Protein AF-A0A914CR65-F1 (afdb_monomer_lite)

Organism: NCBI:txid290746

InterPro domains:
  IPR003819 TauD/TfdA-like domain [PF02668] (274-360)
  IPR010376 Gamma-butyrobetaine hydroxylase-like, N-terminal [PF06155] (157-233)
  IPR038492 GBBH-like, N-terminal domain superfamily [G3DSA:3.30.2020.30] (146-242)
  IPR042098 Glutarate 2-hydroxylase superfamily [G3DSA:3.60.130.10] (247-360)
  IPR050411 Alpha-ketoglutarate-dependent hydroxylases [PTHR10696] (178-360)

Foldseek 3Di:
DALCVCVVPQDPVNVVVLLPDDPVRNLVVCVVRCNNPPFDADPVPRHTFDDDDQWTWDDDPPDDDDDDDDDDDIDIDGHDDPDDDDDDDDDDDDDDDDDPPPPVLVVVVSVVVVVPPDDDDDDDPDDPVVVVCVVLVPQPCVPWAFPDWDWDAPPPDNWIWIWTQTPPNVDIDTGTLLRQQQPFPPVCQADPVVRDGPDDPVCSRVFSAFPDKDAPRVQQKIWTQTPVRDIGIDRNVVVSSVDDDPDPDPQLADEDDPVCPVVQDAAEPVPDDLVVVCSSCSHYVDHHYPPFPPVDQVSVVVSVVVNHQQDADSCGRGDDADPPPPPVVLVPDPDCSNPPDDDDDDDPPPVDPDGDSDDD

Structure (mmCIF, N/CA/C/O backbone):
data_AF-A0A914CR65-F1
#
_entry.id   AF-A0A914CR65-F1
#
loop_
_atom_site.group_PDB
_atom_site.id
_atom_site.type_symbol
_atom_site.label_atom_id
_atom_site.label_alt_id
_atom_site.label_comp_id
_atom_site.label_asym_id
_atom_site.label_entity_id
_atom_site.label_seq_id
_atom_site.pdbx_PDB_ins_code
_atom_site.Cartn_x
_atom_site.Cartn_y
_atom_site.Cartn_z
_atom_site.occupancy
_atom_site.B_iso_or_equiv
_atom_site.auth_seq_id
_atom_site.auth_comp_id
_atom_site.auth_asym_id
_atom_site.auth_atom_id
_atom_site.pdbx_PDB_model_num
ATOM 1 N N . MET A 1 1 ? -6.033 42.761 -24.010 1.00 49.47 1 MET A N 1
ATOM 2 C CA . MET A 1 1 ? -5.280 41.803 -23.171 1.00 49.47 1 MET A CA 1
ATOM 3 C C . MET A 1 1 ? -4.149 41.264 -24.016 1.00 49.47 1 MET A C 1
ATOM 5 O O . MET A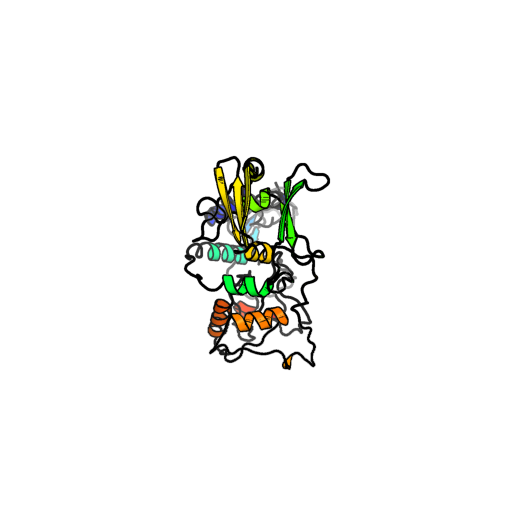 1 1 ? -4.400 40.998 -25.183 1.00 49.47 1 MET A O 1
ATOM 9 N N . ASN A 1 2 ? -2.926 41.184 -23.491 1.00 59.84 2 ASN A N 1
ATOM 10 C CA . ASN A 1 2 ? -1.851 40.507 -24.218 1.00 59.84 2 ASN A CA 1
ATOM 11 C C . ASN A 1 2 ? -2.006 38.979 -24.046 1.00 59.84 2 ASN A C 1
ATOM 13 O O . ASN A 1 2 ? -2.655 38.529 -23.100 1.00 59.84 2 ASN A O 1
ATOM 17 N N . ALA A 1 3 ? -1.428 38.194 -24.960 1.00 63.47 3 ALA A N 1
ATOM 18 C CA . ALA A 1 3 ? -1.494 36.729 -24.942 1.00 63.47 3 ALA A CA 1
ATOM 19 C C . ALA A 1 3 ? -1.079 36.119 -23.592 1.00 63.47 3 ALA A C 1
ATOM 21 O O . ALA A 1 3 ? -1.624 35.116 -23.140 1.00 63.47 3 ALA A O 1
ATOM 22 N N . ILE A 1 4 ? -0.088 36.742 -22.951 1.00 62.44 4 ILE A N 1
ATOM 23 C CA . ILE A 1 4 ? 0.516 36.271 -21.708 1.00 62.44 4 ILE A CA 1
ATOM 24 C C . ILE A 1 4 ? -0.454 36.440 -20.538 1.00 62.44 4 ILE A C 1
ATOM 26 O O . ILE A 1 4 ? -0.550 35.539 -19.714 1.00 62.44 4 ILE A O 1
ATOM 30 N N . ASP A 1 5 ? -1.198 37.542 -20.475 1.00 70.75 5 ASP A N 1
ATOM 31 C CA . ASP A 1 5 ? -2.182 37.791 -19.425 1.00 70.75 5 ASP A CA 1
ATOM 32 C C . ASP A 1 5 ? -3.356 36.814 -19.546 1.00 70.75 5 ASP A C 1
ATOM 34 O O . ASP A 1 5 ? -3.782 36.241 -18.547 1.00 70.75 5 ASP A O 1
ATOM 38 N N . GLU A 1 6 ? -3.839 36.553 -20.763 1.00 73.69 6 GLU A N 1
ATOM 39 C CA . GLU A 1 6 ? -4.948 35.615 -20.966 1.00 73.69 6 GLU A CA 1
ATOM 40 C C . GLU A 1 6 ? -4.556 34.173 -20.587 1.00 73.69 6 GLU A C 1
ATOM 42 O O . GLU A 1 6 ? -5.315 33.484 -19.908 1.00 73.69 6 GLU A O 1
ATOM 47 N N . LEU A 1 7 ? -3.332 33.741 -20.922 1.00 75.62 7 LEU A N 1
ATOM 48 C CA . LEU A 1 7 ? -2.799 32.443 -20.494 1.00 75.62 7 LEU A CA 1
ATOM 49 C C . LEU A 1 7 ? -2.534 32.380 -18.984 1.00 75.62 7 LEU A C 1
ATOM 51 O O . LEU A 1 7 ? -2.777 31.352 -18.355 1.00 75.62 7 LEU A O 1
ATOM 55 N N . ARG A 1 8 ? -2.033 33.465 -18.386 1.00 70.56 8 ARG A N 1
ATOM 56 C CA . ARG A 1 8 ? -1.652 33.513 -16.966 1.00 70.56 8 ARG A CA 1
ATOM 57 C C . ARG A 1 8 ? -2.857 33.420 -16.029 1.00 70.56 8 ARG A C 1
ATOM 59 O O . ARG A 1 8 ? -2.707 32.922 -14.916 1.00 70.56 8 ARG A O 1
ATOM 66 N N . TYR A 1 9 ? -4.026 33.881 -16.467 1.00 77.62 9 TYR A N 1
ATOM 67 C CA . TYR A 1 9 ? -5.269 33.817 -15.691 1.00 77.62 9 TYR A CA 1
ATOM 68 C C . TYR A 1 9 ? -6.220 32.699 -16.136 1.00 77.62 9 TYR A C 1
ATOM 70 O O . TYR A 1 9 ? -7.307 32.571 -15.572 1.00 77.62 9 TYR A O 1
ATOM 78 N N . MET A 1 10 ? -5.811 31.869 -17.100 1.00 83.94 10 MET A N 1
ATOM 79 C CA . MET A 1 10 ? -6.605 30.741 -17.574 1.00 83.94 10 MET A CA 1
ATOM 80 C C . MET A 1 10 ? -6.756 29.690 -16.473 1.00 83.94 10 MET A C 1
ATOM 82 O O . MET A 1 10 ? -5.775 29.103 -16.010 1.00 83.94 10 MET A O 1
ATOM 86 N N . ASN A 1 11 ? -7.994 29.428 -16.057 1.00 78.06 11 ASN A N 1
ATOM 87 C CA . ASN A 1 11 ? -8.280 28.376 -15.088 1.00 78.06 11 ASN A CA 1
ATOM 88 C C . ASN A 1 11 ? -8.625 27.043 -15.786 1.00 78.06 11 ASN A C 1
ATOM 90 O O . ASN A 1 11 ? -8.753 26.950 -17.007 1.00 78.06 11 ASN A O 1
ATOM 94 N N . LEU A 1 12 ? -8.773 25.977 -14.994 1.00 63.97 12 LEU A N 1
ATOM 95 C CA . LEU A 1 12 ? -9.058 24.625 -15.494 1.00 63.97 12 LEU A CA 1
ATOM 96 C C . LEU A 1 12 ? -10.358 24.524 -16.311 1.00 63.97 12 LEU A C 1
ATOM 98 O O . LEU A 1 12 ? -10.421 23.711 -17.233 1.00 63.97 12 LEU A O 1
ATOM 102 N N . GLN A 1 13 ? -11.374 25.333 -15.998 1.00 73.56 13 GLN A N 1
ATOM 103 C CA . GLN A 1 13 ? -12.625 25.364 -16.755 1.00 73.56 13 GLN A CA 1
ATOM 104 C C . GLN A 1 13 ? -12.421 26.036 -18.114 1.00 73.56 13 GLN A C 1
ATOM 106 O O . GLN A 1 13 ? -12.870 25.503 -19.126 1.00 73.56 13 GLN A O 1
ATOM 111 N N . ASP A 1 14 ? -11.691 27.152 -18.155 1.00 81.06 14 ASP A N 1
ATOM 112 C CA . ASP A 1 14 ? -11.371 27.848 -19.405 1.00 81.06 14 ASP A CA 1
ATOM 113 C C . ASP A 1 14 ? -10.588 26.928 -20.347 1.00 81.06 14 ASP A C 1
ATOM 115 O O . ASP A 1 14 ? -10.932 26.787 -21.520 1.00 81.06 14 ASP A O 1
ATOM 119 N N . LEU A 1 15 ? -9.587 26.220 -19.810 1.00 77.81 15 LEU A N 1
ATOM 120 C CA . LEU A 1 15 ? -8.812 25.237 -20.564 1.00 77.81 15 LEU A CA 1
ATOM 121 C C . LEU A 1 15 ? -9.702 24.112 -21.115 1.00 77.81 15 LEU A C 1
ATOM 123 O O . LEU A 1 15 ? -9.546 23.703 -22.268 1.00 77.81 15 LEU A O 1
ATOM 127 N N . TYR A 1 16 ? -10.642 23.614 -20.307 1.00 72.31 16 TYR A N 1
ATOM 128 C CA . TYR A 1 16 ? -11.578 22.573 -20.726 1.00 72.31 16 TYR A CA 1
ATOM 129 C C . TYR A 1 16 ? -12.454 23.030 -21.897 1.00 72.31 16 TYR A C 1
ATOM 131 O O . TYR A 1 16 ? -12.582 22.295 -22.877 1.00 72.31 16 TYR A O 1
ATOM 139 N N . GLU A 1 17 ? -12.992 24.251 -21.850 1.00 81.94 17 GLU A N 1
ATOM 140 C CA . GLU A 1 17 ? -13.787 24.811 -22.948 1.00 81.94 17 GLU A CA 1
ATOM 141 C C . GLU A 1 17 ? -12.951 24.997 -24.223 1.00 81.94 17 GLU A C 1
ATOM 143 O O . GLU A 1 17 ? -13.399 24.631 -25.312 1.00 81.94 17 GLU A O 1
ATOM 148 N N . LYS A 1 18 ? -11.695 25.458 -24.113 1.00 84.81 18 LYS A N 1
ATOM 149 C CA . LYS A 1 18 ? -10.809 25.589 -25.284 1.00 84.81 18 LYS A CA 1
ATOM 150 C C . LYS A 1 18 ? -10.492 24.248 -25.947 1.00 84.81 18 LYS A C 1
ATOM 152 O O . LYS A 1 18 ? -10.414 24.185 -27.169 1.00 84.81 18 LYS A O 1
ATOM 157 N N . MET A 1 19 ? -10.388 23.155 -25.187 1.00 73.75 19 MET A N 1
ATOM 158 C CA . MET A 1 19 ? -10.161 21.818 -25.763 1.00 73.75 19 MET A CA 1
ATOM 159 C C . MET A 1 19 ? -11.377 21.239 -26.514 1.00 73.75 19 MET A C 1
ATOM 161 O O . MET A 1 19 ? -11.231 20.280 -27.287 1.00 73.75 19 MET A O 1
ATOM 165 N N . ARG A 1 20 ? -12.574 21.804 -26.309 1.00 80.94 20 ARG A N 1
ATOM 166 C CA . ARG A 1 20 ? -13.810 21.400 -27.001 1.00 80.94 20 ARG A CA 1
ATOM 167 C C . ARG A 1 20 ? -14.008 22.095 -28.346 1.00 80.94 20 ARG A C 1
ATOM 169 O O . ARG A 1 20 ? -14.800 21.594 -29.139 1.00 80.94 20 ARG A O 1
ATOM 176 N N . LEU A 1 21 ? -13.282 23.181 -28.610 1.00 83.62 21 LEU A N 1
ATOM 177 C CA . LEU A 1 21 ? -13.330 23.906 -29.880 1.00 83.62 21 LEU A CA 1
ATOM 178 C C . LEU A 1 21 ? -12.935 22.998 -31.050 1.00 83.62 21 LEU A C 1
ATOM 180 O O . LEU A 1 21 ? -12.047 22.147 -30.930 1.00 83.62 21 LEU A O 1
ATOM 184 N N . SER A 1 22 ? -13.574 23.165 -32.204 1.00 84.06 22 SER A N 1
ATOM 185 C CA . SER A 1 22 ? -13.073 22.578 -33.447 1.00 84.06 22 SER A CA 1
ATOM 186 C C . SER A 1 22 ? -11.680 23.132 -33.776 1.00 84.06 22 SER A C 1
ATOM 188 O O . SER A 1 22 ? -11.243 24.134 -33.215 1.00 84.06 22 SER A O 1
ATOM 190 N N . ASN A 1 23 ? -10.951 22.477 -34.684 1.00 66.69 23 ASN A N 1
ATOM 191 C CA . ASN A 1 23 ? -9.599 22.928 -35.032 1.00 66.69 23 ASN A CA 1
ATOM 192 C C . ASN A 1 23 ? -9.596 24.368 -35.576 1.00 66.69 23 ASN A C 1
ATOM 194 O O . ASN A 1 23 ? -8.685 25.119 -35.252 1.00 66.69 23 ASN A O 1
ATOM 198 N N . GLN A 1 24 ? -10.626 24.748 -36.341 1.00 71.62 24 GLN A N 1
ATOM 199 C CA . GLN A 1 24 ? -10.756 26.104 -36.872 1.00 71.62 24 GLN A CA 1
ATOM 200 C C . GLN A 1 24 ? -11.049 27.114 -35.759 1.00 71.62 24 GLN A C 1
ATOM 202 O O . GLN A 1 24 ? -10.339 28.096 -35.636 1.00 71.62 24 GLN A O 1
ATOM 207 N N . GLU A 1 25 ? -12.021 26.835 -34.887 1.00 75.06 25 GLU A N 1
ATOM 208 C CA . GLU A 1 25 ? -12.360 27.738 -33.774 1.00 75.06 25 GLU A CA 1
ATOM 209 C C . GLU A 1 25 ? -11.201 27.905 -32.780 1.00 75.06 25 GLU A C 1
ATOM 211 O O . GLU A 1 25 ? -11.053 28.948 -32.144 1.00 75.06 25 GLU A O 1
ATOM 216 N N . PHE A 1 26 ? -10.378 26.867 -32.626 1.00 80.38 26 PHE A N 1
ATOM 217 C CA . PHE A 1 26 ? -9.181 26.922 -31.799 1.00 80.38 26 PHE A CA 1
ATOM 218 C C . PHE A 1 26 ? -8.082 27.776 -32.436 1.00 80.38 26 PHE A C 1
ATOM 220 O O . PHE A 1 26 ? -7.471 28.584 -31.740 1.00 80.38 26 PHE A O 1
ATOM 227 N N . ASP A 1 27 ? -7.858 27.625 -33.744 1.00 72.00 27 ASP A N 1
ATOM 228 C CA . ASP A 1 27 ? -6.928 28.465 -34.501 1.00 72.00 27 ASP A CA 1
ATOM 229 C C . ASP A 1 27 ? -7.389 29.938 -34.487 1.00 72.00 27 ASP A C 1
ATOM 231 O O . ASP A 1 27 ? -6.592 30.813 -34.148 1.00 72.00 27 ASP A O 1
ATOM 235 N N . ASP A 1 28 ? -8.682 30.205 -34.703 1.00 73.81 28 ASP A N 1
ATOM 236 C CA . ASP A 1 28 ? -9.280 31.547 -34.635 1.00 73.81 28 ASP A CA 1
ATOM 237 C C . ASP A 1 28 ? -9.108 32.172 -33.238 1.00 73.81 28 ASP A C 1
ATOM 239 O O . ASP A 1 28 ? -8.802 33.359 -33.092 1.00 73.81 28 ASP A O 1
ATOM 243 N N . TRP A 1 29 ? -9.270 31.373 -32.176 1.00 82.06 29 TRP A N 1
ATOM 244 C CA . TRP A 1 29 ? -9.019 31.832 -30.812 1.00 82.06 29 TRP A CA 1
ATOM 245 C C . TRP A 1 29 ? -7.538 32.170 -30.596 1.00 82.06 29 TRP A C 1
ATOM 247 O O . TRP A 1 29 ? -7.246 33.255 -30.093 1.00 82.06 29 TRP A O 1
ATOM 257 N N . LEU A 1 30 ? -6.606 31.311 -31.018 1.00 73.88 30 LEU A N 1
ATOM 258 C CA . LEU A 1 30 ? -5.162 31.563 -30.926 1.00 73.88 30 LEU A CA 1
ATOM 259 C C . LEU A 1 30 ? -4.724 32.804 -31.723 1.00 73.88 30 LEU A C 1
ATOM 261 O O . LEU A 1 30 ? -3.818 33.526 -31.295 1.00 73.88 30 LEU A O 1
ATOM 265 N N . GLU A 1 31 ? -5.361 33.072 -32.862 1.00 71.19 31 GLU A N 1
ATOM 266 C CA . GLU A 1 31 ? -5.192 34.313 -33.622 1.00 71.19 31 GLU A CA 1
ATOM 267 C C . GLU A 1 31 ? -5.717 35.515 -32.840 1.00 71.19 31 GLU A C 1
ATOM 269 O O . GLU A 1 31 ? -5.012 36.519 -32.713 1.00 71.19 31 GLU A O 1
ATOM 274 N N . SER A 1 32 ? -6.907 35.400 -32.240 1.00 71.19 32 SER A N 1
ATOM 275 C CA . SER A 1 32 ? -7.525 36.491 -31.478 1.00 71.19 32 SER A CA 1
ATOM 276 C C . SER A 1 32 ? -6.684 36.955 -30.285 1.00 71.19 32 SER A C 1
ATOM 278 O O . SER A 1 32 ? -6.750 38.123 -29.898 1.00 71.19 32 SER A O 1
ATOM 280 N N . ILE A 1 33 ? -5.857 36.060 -29.737 1.00 71.31 33 ILE A N 1
ATOM 281 C CA . ILE A 1 33 ? -4.996 36.337 -28.581 1.00 71.31 33 ILE A CA 1
ATOM 282 C C . ILE A 1 33 ? -3.541 36.577 -28.986 1.00 71.31 33 ILE A C 1
ATOM 284 O O . ILE A 1 33 ? -2.697 36.812 -28.128 1.00 71.31 33 ILE A O 1
ATOM 288 N N . GLY A 1 34 ? -3.241 36.567 -30.288 1.00 60.22 34 GLY A N 1
ATOM 289 C CA . GLY A 1 34 ? -1.931 36.916 -30.834 1.00 60.22 34 GLY A CA 1
ATOM 290 C C . GLY A 1 34 ? -0.858 35.835 -30.682 1.00 60.22 34 GLY A C 1
ATOM 291 O O . GLY A 1 34 ? 0.327 36.157 -30.727 1.00 60.22 34 GLY A O 1
ATOM 292 N N . LEU A 1 35 ? -1.245 34.567 -30.496 1.00 69.50 35 LEU A N 1
ATOM 293 C CA . LEU A 1 35 ? -0.314 33.434 -30.399 1.00 69.50 35 LEU A CA 1
ATOM 294 C C . LEU A 1 35 ? -0.045 32.751 -31.741 1.00 69.50 35 LEU A C 1
ATOM 296 O O . LEU A 1 35 ? 1.032 32.185 -31.921 1.00 69.50 35 LEU A O 1
ATOM 300 N N . LEU A 1 36 ? -0.991 32.791 -32.685 1.00 62.38 36 LEU A N 1
ATOM 301 C CA . LEU A 1 36 ? -0.798 32.148 -33.989 1.00 62.38 36 LEU A CA 1
ATOM 302 C C . LEU A 1 36 ? 0.004 33.018 -34.971 1.00 62.38 36 LEU A C 1
ATOM 304 O O . LEU A 1 36 ? 0.613 32.499 -35.906 1.00 62.38 36 LEU A O 1
ATOM 308 N N . HIS A 1 37 ? 0.017 34.339 -34.777 1.00 59.81 37 HIS A N 1
ATOM 309 C CA . HIS A 1 37 ? 0.672 35.291 -35.673 1.00 59.81 37 HIS A CA 1
ATOM 310 C C . HIS A 1 37 ? 1.562 36.238 -34.869 1.00 59.81 37 HIS A C 1
ATOM 312 O O . HIS A 1 37 ? 1.100 37.240 -34.327 1.00 59.81 37 HIS A O 1
ATOM 318 N N . ALA A 1 38 ? 2.857 35.922 -34.802 1.00 52.53 38 ALA A N 1
ATOM 319 C CA . ALA A 1 38 ? 3.857 36.856 -34.306 1.00 52.53 38 ALA A CA 1
ATOM 320 C C . ALA A 1 38 ? 3.751 38.158 -35.113 1.00 52.53 38 ALA A C 1
ATOM 322 O O . ALA A 1 38 ? 3.868 38.147 -36.338 1.00 52.53 38 ALA A O 1
ATOM 323 N N . PHE A 1 39 ? 3.476 39.264 -34.425 1.00 53.41 39 PHE A N 1
ATOM 324 C CA . PHE A 1 39 ? 3.314 40.585 -35.017 1.00 53.41 39 PHE A CA 1
ATOM 325 C C . PHE A 1 39 ? 4.483 40.915 -35.958 1.00 53.41 39 PHE A C 1
ATOM 327 O O . PHE A 1 39 ? 5.584 41.211 -35.499 1.00 53.41 39 PHE A O 1
ATOM 334 N N . GLN A 1 40 ? 4.251 40.902 -37.272 1.00 58.94 40 GLN A N 1
ATOM 335 C CA . GLN A 1 40 ? 5.191 41.487 -38.224 1.00 58.94 40 GLN A CA 1
ATOM 336 C C . GLN A 1 40 ? 5.047 43.006 -38.138 1.00 58.94 40 GLN A C 1
ATOM 338 O O . GLN A 1 40 ? 3.972 43.572 -38.369 1.00 58.94 40 GLN A O 1
ATOM 343 N N . VAL A 1 41 ? 6.126 43.661 -37.731 1.00 61.12 41 VAL A N 1
ATOM 344 C CA . VAL A 1 41 ? 6.221 45.115 -37.666 1.00 61.12 41 VAL A CA 1
ATOM 345 C C . VAL A 1 41 ? 6.938 45.571 -38.927 1.00 61.12 41 VAL A C 1
ATOM 347 O O . VAL A 1 41 ? 7.951 45.002 -39.308 1.00 61.12 41 VAL A O 1
ATOM 350 N N . CYS A 1 42 ? 6.405 46.585 -39.600 1.00 63.00 42 CYS A N 1
ATOM 351 C CA . CYS A 1 42 ? 7.049 47.137 -40.783 1.00 63.00 42 CYS A CA 1
ATOM 352 C C . CYS A 1 42 ? 8.393 47.769 -40.391 1.00 63.00 42 CYS A C 1
ATOM 354 O O . CYS A 1 42 ? 8.391 48.785 -39.693 1.00 63.00 42 CYS A O 1
ATOM 356 N N . ASP A 1 43 ? 9.507 47.237 -40.902 1.00 54.91 43 ASP A N 1
ATOM 357 C CA . ASP A 1 43 ? 10.868 47.742 -40.637 1.00 54.91 43 ASP A CA 1
ATOM 358 C C . ASP A 1 43 ? 11.042 49.239 -40.946 1.00 54.91 43 ASP A C 1
ATOM 360 O O . ASP A 1 43 ? 11.915 49.902 -40.393 1.00 54.91 43 ASP A O 1
ATOM 364 N N . PHE A 1 44 ? 10.195 49.796 -41.817 1.00 56.38 44 PHE A N 1
ATOM 365 C CA . PHE A 1 44 ? 10.265 51.200 -42.218 1.00 56.38 44 PHE A CA 1
ATOM 366 C C . PHE A 1 44 ? 9.462 52.150 -41.328 1.00 56.38 44 PHE A C 1
ATOM 368 O O . PHE A 1 44 ? 9.864 53.297 -41.155 1.00 56.38 44 PHE A O 1
ATOM 375 N N . CYS A 1 45 ? 8.309 51.731 -40.797 1.00 65.88 45 CYS A N 1
ATOM 376 C CA . CYS A 1 45 ? 7.416 52.642 -40.067 1.00 65.88 45 CYS A CA 1
ATOM 377 C C . CYS A 1 45 ? 7.098 52.207 -38.635 1.00 65.88 45 CYS A C 1
ATOM 379 O O . CYS A 1 45 ? 6.355 52.912 -37.952 1.00 65.88 45 CYS A O 1
ATOM 381 N N . GLY A 1 46 ? 7.598 51.051 -38.194 1.00 58.44 46 GLY A N 1
ATOM 382 C CA . GLY A 1 46 ? 7.417 50.544 -36.835 1.00 58.44 46 GLY A CA 1
ATOM 383 C C . GLY A 1 46 ? 5.979 50.154 -36.475 1.00 58.44 46 GLY A C 1
ATOM 384 O O . GLY A 1 46 ? 5.709 49.866 -35.315 1.00 58.44 46 GLY A O 1
ATOM 385 N N . ASN A 1 47 ? 5.043 50.147 -37.434 1.00 61.12 47 ASN A N 1
ATOM 386 C CA . ASN A 1 47 ? 3.646 49.773 -37.195 1.00 61.12 47 ASN A CA 1
ATOM 387 C C . ASN A 1 47 ? 3.364 48.317 -37.572 1.00 61.12 47 ASN A C 1
ATOM 389 O O . ASN A 1 47 ? 4.005 47.755 -38.463 1.00 61.12 47 ASN A O 1
ATOM 393 N N . HIS A 1 48 ? 2.344 47.743 -36.934 1.00 61.56 48 HIS A N 1
ATOM 394 C CA . HIS A 1 48 ? 1.857 46.400 -37.230 1.00 61.56 48 HIS A CA 1
ATOM 395 C C . HIS A 1 48 ? 1.352 46.283 -38.673 1.00 61.56 48 HIS A C 1
ATOM 397 O O . HIS A 1 48 ? 0.530 47.082 -39.135 1.00 61.56 48 HIS A O 1
ATOM 403 N N . MET A 1 49 ? 1.845 45.270 -39.380 1.00 64.81 49 MET A N 1
ATOM 404 C CA . MET A 1 49 ? 1.383 44.904 -40.715 1.00 64.81 49 MET A CA 1
ATOM 405 C C . MET A 1 49 ? 0.152 44.000 -40.608 1.00 64.81 49 MET A C 1
ATOM 407 O O . MET A 1 49 ? -0.011 43.281 -39.623 1.00 64.81 49 MET A O 1
ATOM 411 N N . LYS A 1 50 ? -0.724 44.031 -41.618 1.00 59.66 50 LYS A N 1
ATOM 412 C CA . LYS A 1 50 ? -1.874 43.118 -41.703 1.00 59.66 50 LYS A CA 1
ATOM 413 C C . LYS A 1 50 ? -1.577 41.991 -42.695 1.00 59.66 50 LYS A C 1
ATOM 415 O O . LYS A 1 50 ? -0.988 42.280 -43.740 1.00 59.66 50 LYS A O 1
ATOM 420 N N . PRO A 1 51 ? -1.961 40.742 -42.397 1.00 56.78 51 PRO A N 1
ATOM 421 C CA . PRO A 1 51 ? -1.822 39.652 -43.346 1.00 56.78 51 PRO A CA 1
ATOM 422 C C . PRO A 1 51 ? -2.874 39.787 -44.458 1.00 56.78 51 PRO A C 1
ATOM 424 O O . PRO A 1 51 ? -4.033 40.102 -44.198 1.00 56.78 51 PRO A O 1
ATOM 427 N N . ASP A 1 52 ? -2.456 39.546 -45.696 1.00 53.31 52 ASP A N 1
ATOM 428 C CA . ASP A 1 52 ? -3.303 39.370 -46.873 1.00 53.31 52 ASP A CA 1
ATOM 429 C C . ASP A 1 52 ? -2.805 38.142 -47.639 1.00 53.31 52 ASP A C 1
ATOM 431 O O . ASP A 1 52 ? -1.745 38.155 -48.278 1.00 53.31 52 ASP A O 1
ATOM 435 N N . SER A 1 53 ? -3.571 37.057 -47.534 1.00 61.69 53 SER A N 1
ATOM 436 C CA . SER A 1 53 ? -3.270 35.755 -48.125 1.00 61.69 53 SER A CA 1
ATOM 437 C C . SER A 1 53 ? -1.891 35.211 -47.701 1.00 61.69 53 SER A C 1
ATOM 439 O O . SER A 1 53 ? -1.768 34.633 -46.628 1.00 61.69 53 SER A O 1
ATOM 441 N N . HIS A 1 54 ? -0.844 35.412 -48.509 1.00 51.59 54 HIS A N 1
ATOM 442 C CA . HIS A 1 54 ? 0.529 34.937 -48.248 1.00 51.59 54 HIS A CA 1
ATOM 443 C C . HIS A 1 54 ? 1.536 36.086 -48.067 1.00 51.59 54 HIS A C 1
ATOM 445 O O . HIS A 1 54 ? 2.754 35.884 -48.092 1.00 51.59 54 HIS A O 1
ATOM 451 N N . THR A 1 55 ? 1.032 37.309 -47.922 1.00 50.53 55 THR A N 1
ATOM 452 C CA . THR A 1 55 ? 1.831 38.531 -47.870 1.00 50.53 55 THR A CA 1
ATOM 453 C C . THR A 1 55 ? 1.411 39.415 -46.712 1.00 50.53 55 THR A C 1
ATOM 455 O O . THR A 1 55 ? 0.230 39.546 -46.416 1.00 50.53 55 THR A O 1
ATOM 458 N N . TRP A 1 56 ? 2.373 40.066 -46.069 1.00 59.75 56 TRP A N 1
ATOM 459 C CA . TRP A 1 56 ? 2.097 41.093 -45.069 1.00 59.75 56 TRP A CA 1
ATOM 460 C C . TRP A 1 56 ? 2.086 42.464 -45.741 1.00 59.75 56 TRP A C 1
ATOM 462 O O . TRP A 1 56 ? 2.997 42.793 -46.507 1.00 59.75 56 TRP A O 1
ATOM 472 N N . ILE A 1 57 ? 1.063 43.271 -45.449 1.00 63.12 57 ILE A N 1
ATOM 473 C CA . ILE A 1 57 ? 0.857 44.593 -46.047 1.00 63.12 57 ILE A CA 1
ATOM 474 C C . ILE A 1 57 ? 0.882 45.670 -44.960 1.00 63.12 57 ILE A C 1
ATOM 476 O O . ILE A 1 57 ? 0.146 45.625 -43.970 1.00 63.12 57 ILE A O 1
ATOM 480 N N . CYS A 1 58 ? 1.724 46.683 -45.166 1.00 65.38 58 CYS A N 1
ATOM 481 C CA . CYS A 1 58 ? 1.711 47.906 -44.370 1.00 65.38 58 CYS A CA 1
ATOM 482 C C . CYS A 1 58 ? 0.678 48.893 -44.942 1.00 65.38 58 CYS A C 1
ATOM 484 O O . CYS A 1 58 ? 0.729 49.238 -46.123 1.00 65.38 58 CYS A O 1
ATOM 486 N N . HIS A 1 59 ? -0.260 49.360 -44.113 1.00 60.38 59 HIS A N 1
ATOM 487 C CA . HIS A 1 59 ? -1.391 50.194 -44.553 1.00 60.38 59 HIS A CA 1
ATOM 488 C C . HIS A 1 59 ? -1.237 51.700 -44.274 1.00 60.38 59 HIS A C 1
ATOM 490 O O . HIS A 1 59 ? -2.146 52.466 -44.596 1.00 60.38 59 HIS A O 1
ATOM 496 N N . LYS A 1 60 ? -0.118 52.157 -43.694 1.00 58.03 60 LYS A N 1
ATOM 497 C CA . LYS A 1 60 ? 0.093 53.590 -43.437 1.00 58.03 60 LYS A CA 1
ATOM 498 C C . LYS A 1 60 ? 0.585 54.286 -44.714 1.00 58.03 60 LYS A C 1
ATOM 500 O O . LYS A 1 60 ? 1.581 53.866 -45.292 1.00 58.03 60 LYS A O 1
ATOM 505 N N . ARG A 1 61 ? -0.125 55.331 -45.157 1.00 54.00 61 ARG A N 1
ATOM 506 C CA . ARG A 1 61 ? 0.148 56.072 -46.408 1.00 54.00 61 ARG A CA 1
ATOM 507 C C . ARG A 1 61 ? 1.179 57.200 -46.286 1.00 54.00 61 ARG A C 1
ATOM 509 O O . ARG A 1 61 ? 1.568 57.758 -47.306 1.00 54.00 61 ARG A O 1
ATOM 516 N N . ASP A 1 62 ? 1.674 57.488 -45.089 1.00 49.69 62 ASP A N 1
ATOM 517 C CA . ASP A 1 62 ? 2.541 58.644 -44.862 1.00 49.69 62 ASP A CA 1
ATOM 518 C C . ASP A 1 62 ? 3.995 58.197 -44.730 1.00 49.69 62 ASP A C 1
ATOM 520 O O . ASP A 1 62 ? 4.431 57.891 -43.630 1.00 49.69 62 ASP A O 1
ATOM 524 N N . PHE A 1 63 ? 4.681 58.054 -45.867 1.00 45.12 63 PHE A N 1
ATOM 525 C CA . PHE A 1 63 ? 6.117 58.301 -46.100 1.00 45.12 63 PHE A CA 1
ATOM 526 C C . PHE A 1 63 ? 6.473 57.768 -47.496 1.00 45.12 63 PHE A C 1
ATOM 528 O O . PHE A 1 63 ? 6.983 56.665 -47.667 1.00 45.12 63 PHE A O 1
ATOM 535 N N . LEU A 1 64 ? 6.160 58.565 -48.516 1.00 41.50 64 LEU A N 1
ATOM 536 C CA . LEU A 1 64 ? 6.523 58.318 -49.910 1.00 41.50 64 LEU A CA 1
ATOM 537 C C . LEU A 1 64 ? 6.928 59.636 -50.560 1.00 41.50 64 LEU A C 1
ATOM 539 O O . LEU A 1 64 ? 6.191 60.172 -51.377 1.00 41.50 64 LEU A O 1
ATOM 543 N N . LEU A 1 65 ? 8.086 60.175 -50.188 1.00 42.25 65 LEU A N 1
ATOM 544 C CA . LEU A 1 65 ? 8.730 61.228 -50.968 1.00 42.25 65 LEU A CA 1
ATOM 545 C C . LEU A 1 65 ? 10.250 61.118 -50.845 1.00 42.25 65 LEU A C 1
ATOM 547 O O . LEU A 1 65 ? 10.835 61.663 -49.917 1.00 42.25 65 LEU A O 1
ATOM 551 N N . THR A 1 66 ? 10.887 60.502 -51.839 1.00 36.12 66 THR A N 1
ATOM 552 C CA . THR A 1 66 ? 12.156 61.015 -52.369 1.00 36.12 66 THR A CA 1
ATOM 553 C C . THR A 1 66 ? 12.179 60.877 -53.894 1.00 36.12 66 THR A C 1
ATOM 555 O O . THR A 1 66 ? 12.005 59.800 -54.451 1.00 36.12 66 THR A O 1
ATOM 558 N N . ALA A 1 67 ? 12.315 62.045 -54.530 1.00 35.53 67 ALA A N 1
ATOM 559 C CA . ALA A 1 67 ? 12.693 62.356 -55.911 1.00 35.53 67 ALA A CA 1
ATOM 560 C C . ALA A 1 67 ? 12.506 61.269 -56.992 1.00 35.53 67 ALA A C 1
ATOM 562 O O . ALA A 1 67 ? 13.384 60.447 -57.237 1.00 35.53 67 ALA A O 1
ATOM 563 N N . GLY A 1 68 ? 11.404 61.374 -57.739 1.00 40.78 68 GLY A N 1
ATOM 564 C CA . GLY A 1 68 ? 11.197 60.654 -58.998 1.00 40.78 68 GLY A CA 1
ATOM 565 C C . GLY A 1 68 ? 9.765 60.162 -59.121 1.00 40.78 68 GLY A C 1
ATOM 566 O O . GLY A 1 68 ? 9.483 59.002 -58.843 1.00 40.78 68 GLY A O 1
ATOM 567 N N . GLY A 1 69 ? 8.854 61.067 -59.489 1.00 44.25 69 GLY A N 1
ATOM 568 C CA . GLY A 1 69 ? 7.414 60.822 -59.516 1.00 44.25 69 GLY A CA 1
ATOM 569 C C . GLY A 1 69 ? 7.022 59.511 -60.201 1.00 44.25 69 GLY A C 1
ATOM 570 O O . GLY A 1 69 ? 7.273 59.331 -61.390 1.00 44.25 69 GLY A O 1
ATOM 571 N N . LYS A 1 70 ? 6.394 58.620 -59.428 1.00 41.16 70 LYS A N 1
ATOM 572 C CA . LYS A 1 70 ? 5.463 57.554 -59.828 1.00 41.16 70 LYS A CA 1
ATOM 573 C C . LYS A 1 70 ? 4.742 57.062 -58.560 1.00 41.16 70 LYS A C 1
ATOM 575 O O . LYS A 1 70 ? 5.308 57.125 -57.475 1.00 41.16 70 LYS A O 1
ATOM 580 N N . GLU A 1 71 ? 3.482 56.661 -58.724 1.00 42.97 71 GLU A N 1
ATOM 581 C CA . GLU A 1 71 ? 2.465 56.373 -57.694 1.00 42.97 71 GLU A CA 1
ATOM 582 C C . GLU A 1 71 ? 2.911 55.583 -56.443 1.00 42.97 71 GLU A C 1
ATOM 584 O O . GLU A 1 71 ? 3.869 54.806 -56.502 1.00 42.97 71 GLU A O 1
ATOM 589 N N . PRO A 1 72 ? 2.175 55.714 -55.313 1.00 41.97 72 PRO A N 1
ATOM 590 C CA . PRO A 1 72 ? 2.491 55.032 -54.063 1.00 41.97 72 PRO A CA 1
ATOM 591 C C . PRO A 1 72 ? 2.500 53.506 -54.217 1.00 41.97 72 PRO A C 1
ATOM 593 O O . PRO A 1 72 ? 1.452 52.867 -54.328 1.00 41.97 72 PRO A O 1
ATOM 596 N N . LYS A 1 73 ? 3.688 52.894 -54.167 1.00 46.78 73 LYS A N 1
ATOM 597 C CA . LYS A 1 73 ? 3.824 51.434 -54.123 1.00 46.78 73 LYS A CA 1
ATOM 598 C C . LYS A 1 73 ? 3.629 50.943 -52.690 1.00 46.78 73 LYS A C 1
ATOM 600 O O . LYS A 1 73 ? 4.400 51.289 -51.801 1.00 46.78 73 LYS A O 1
ATOM 605 N N . LYS A 1 74 ? 2.599 50.118 -52.475 1.00 48.94 74 LYS A N 1
ATOM 606 C CA . LYS A 1 74 ? 2.457 49.309 -51.254 1.00 48.94 74 LYS A CA 1
ATOM 607 C C . LYS A 1 74 ? 3.723 48.460 -51.064 1.00 48.94 74 LYS A C 1
ATOM 609 O O . LYS A 1 74 ? 4.239 47.903 -52.033 1.00 48.94 74 LYS A O 1
ATOM 614 N N . VAL A 1 75 ? 4.211 48.370 -49.829 1.00 47.94 75 VAL A N 1
ATOM 615 C CA . VAL A 1 75 ? 5.321 47.480 -49.458 1.00 47.94 75 VAL A CA 1
ATOM 616 C C . VAL A 1 75 ? 4.736 46.101 -49.172 1.00 47.94 75 VAL A C 1
ATOM 618 O O . VAL A 1 75 ? 3.862 45.975 -48.312 1.00 47.94 75 VAL A O 1
ATOM 621 N N . TYR A 1 76 ? 5.203 45.093 -49.907 1.00 43.56 76 TYR A N 1
ATOM 622 C CA . TYR A 1 76 ? 4.779 43.703 -49.765 1.00 43.56 76 TYR A CA 1
ATOM 623 C C . TYR A 1 76 ? 5.933 42.881 -49.206 1.00 43.56 76 TYR A C 1
ATOM 625 O O . TYR A 1 76 ? 7.042 42.937 -49.735 1.00 43.56 76 TYR A O 1
ATOM 633 N N . TRP A 1 77 ? 5.651 42.098 -48.172 1.00 41.69 77 TRP A N 1
ATOM 634 C CA . TRP A 1 77 ? 6.565 41.082 -47.663 1.00 41.69 77 TRP A CA 1
ATOM 635 C C . TRP A 1 77 ? 5.969 39.702 -47.902 1.00 41.69 77 TRP A C 1
ATOM 637 O O . TRP A 1 77 ? 4.860 39.429 -47.445 1.00 41.69 77 TRP A O 1
ATOM 647 N N . LEU A 1 78 ? 6.694 38.840 -48.616 1.00 39.47 78 LEU A N 1
ATOM 648 C CA . LEU A 1 78 ? 6.347 37.426 -48.754 1.00 39.47 78 LEU A CA 1
ATOM 649 C C . LEU A 1 78 ? 6.645 36.726 -47.427 1.00 39.47 78 LEU A C 1
ATOM 651 O O . LEU A 1 78 ? 7.785 36.737 -46.963 1.00 39.47 78 LEU A O 1
ATOM 655 N N . GLY A 1 79 ? 5.616 36.153 -46.802 1.00 38.34 79 GLY A N 1
ATOM 656 C CA . GLY A 1 79 ? 5.801 35.334 -45.606 1.00 38.34 79 GLY A CA 1
ATOM 657 C C . GLY A 1 79 ? 6.539 34.024 -45.926 1.00 38.34 79 GLY A C 1
ATOM 658 O O . GLY A 1 79 ? 6.620 33.637 -47.096 1.00 38.34 79 GLY A O 1
ATOM 659 N N . PRO A 1 80 ? 7.063 33.307 -44.915 1.00 35.47 80 PRO A N 1
ATOM 660 C CA . PRO A 1 80 ? 7.655 31.990 -45.118 1.00 35.47 80 PRO A CA 1
ATOM 661 C C . PRO A 1 80 ? 6.620 31.040 -45.741 1.00 35.47 80 PRO A C 1
ATOM 663 O O . PRO A 1 80 ? 5.611 30.709 -45.121 1.00 35.47 80 PRO A O 1
ATOM 666 N N . SER A 1 81 ? 6.850 30.624 -46.987 1.00 34.22 81 SER A N 1
ATOM 667 C CA . SER A 1 81 ? 6.042 29.600 -47.653 1.00 34.22 81 SER A CA 1
ATOM 668 C C . SER A 1 81 ? 6.310 28.236 -47.017 1.00 34.22 81 SER A C 1
ATOM 670 O O . SER A 1 81 ? 7.454 27.791 -46.967 1.00 34.22 81 SER A O 1
ATOM 672 N N . LEU A 1 82 ? 5.255 27.530 -46.609 1.00 34.91 82 LEU A N 1
ATOM 673 C CA . LEU A 1 82 ? 5.309 26.139 -46.134 1.00 34.91 82 LEU A CA 1
ATOM 674 C C . LEU A 1 82 ? 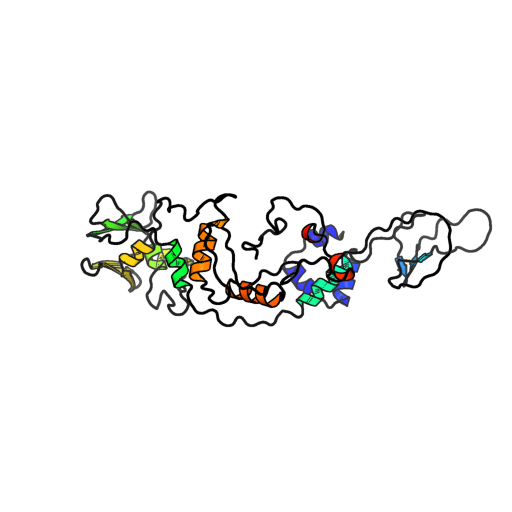5.461 25.100 -47.268 1.00 34.91 82 LEU A C 1
ATOM 676 O O . LEU A 1 82 ? 5.168 23.923 -47.066 1.00 34.91 82 LEU A O 1
ATOM 680 N N . LYS A 1 83 ? 5.901 25.486 -48.475 1.00 30.55 83 LYS A N 1
ATOM 681 C CA . LYS A 1 83 ? 6.137 24.531 -49.572 1.00 30.55 83 LYS A CA 1
ATOM 682 C C . LYS A 1 83 ? 7.485 24.730 -50.260 1.00 30.55 83 LYS A C 1
ATOM 684 O O . LYS A 1 83 ? 7.748 25.772 -50.858 1.00 30.55 83 LYS A O 1
ATOM 689 N N . ASN A 1 84 ? 8.282 23.661 -50.204 1.00 39.91 84 ASN A N 1
ATOM 690 C CA . ASN A 1 84 ? 9.495 23.411 -50.973 1.00 39.91 84 ASN A CA 1
ATOM 691 C C . ASN A 1 84 ? 9.255 23.591 -52.479 1.00 39.91 84 ASN A C 1
ATOM 693 O O . ASN A 1 84 ? 8.539 22.797 -53.080 1.00 39.91 84 ASN A O 1
ATOM 697 N N . HIS A 1 85 ? 9.921 24.565 -53.099 1.00 28.05 85 HIS A N 1
ATOM 698 C CA . HIS A 1 85 ? 10.397 24.441 -54.477 1.00 28.05 85 HIS A CA 1
ATOM 699 C C . HIS A 1 85 ? 11.676 25.263 -54.664 1.00 28.05 85 HIS A C 1
ATOM 701 O O . HIS A 1 85 ? 11.745 26.443 -54.330 1.00 28.05 85 HIS A O 1
ATOM 707 N N . ALA A 1 86 ? 12.706 24.594 -55.178 1.00 37.19 86 ALA A N 1
ATOM 708 C CA . ALA A 1 86 ? 14.033 25.135 -55.413 1.00 37.19 86 ALA A CA 1
ATOM 709 C C . ALA A 1 86 ? 14.045 26.194 -56.527 1.00 37.19 86 ALA A C 1
ATOM 711 O O . ALA A 1 86 ? 13.578 25.924 -57.629 1.00 37.19 86 ALA A O 1
ATOM 712 N N . PHE A 1 87 ? 14.693 27.337 -56.278 1.00 24.83 87 PHE A N 1
ATOM 713 C CA . PHE A 1 87 ? 15.335 28.147 -57.317 1.00 24.83 87 PHE A CA 1
ATOM 714 C C . PHE A 1 87 ? 16.636 28.757 -56.774 1.00 24.83 87 PHE A C 1
ATOM 716 O O . PHE A 1 87 ? 16.648 29.492 -55.789 1.00 24.83 87 PHE A O 1
ATOM 723 N N . ARG A 1 88 ? 17.755 28.419 -57.424 1.00 34.41 88 ARG A N 1
ATOM 724 C CA . ARG A 1 88 ? 19.075 29.031 -57.216 1.00 34.41 88 ARG A CA 1
ATOM 725 C C . ARG A 1 88 ? 19.093 30.432 -57.829 1.00 34.41 88 ARG A C 1
ATOM 727 O O . ARG A 1 88 ? 18.951 30.519 -59.040 1.00 34.41 88 ARG A O 1
ATOM 734 N N . THR A 1 89 ? 19.473 31.449 -57.054 1.00 25.05 89 THR A N 1
ATOM 735 C CA . THR A 1 89 ? 20.379 32.531 -57.498 1.00 25.05 89 THR A CA 1
ATOM 736 C C . THR A 1 89 ? 21.094 33.161 -56.299 1.00 25.05 89 THR A C 1
ATOM 738 O O . THR A 1 89 ? 20.475 33.487 -55.291 1.00 25.05 89 THR A O 1
ATOM 741 N N . ARG A 1 90 ? 22.417 33.320 -56.431 1.00 30.38 90 ARG A N 1
ATOM 742 C CA . ARG A 1 90 ? 23.322 34.040 -55.519 1.00 30.38 90 ARG A CA 1
ATOM 743 C C . ARG A 1 90 ? 22.943 35.522 -55.427 1.00 30.38 90 ARG A C 1
ATOM 745 O O . ARG A 1 90 ? 22.897 36.157 -56.468 1.00 30.38 90 ARG A O 1
ATOM 752 N N . THR A 1 91 ? 22.867 36.063 -54.211 1.00 25.69 91 THR A N 1
ATOM 753 C CA . THR A 1 91 ? 23.653 37.226 -53.742 1.00 25.69 91 THR A CA 1
ATOM 754 C C . THR A 1 91 ? 23.510 37.366 -52.224 1.00 25.69 91 THR A C 1
ATOM 756 O O . THR A 1 91 ? 22.475 37.050 -51.650 1.00 25.69 91 THR A O 1
ATOM 759 N N . SER A 1 92 ? 24.592 37.803 -51.590 1.00 32.88 92 SER A N 1
ATOM 760 C CA . SER A 1 92 ? 24.828 37.949 -50.153 1.00 32.88 92 SER A CA 1
ATOM 761 C C . SER A 1 92 ? 23.764 38.736 -49.376 1.00 32.88 92 SER A C 1
ATOM 763 O O . SER A 1 92 ? 23.533 39.908 -49.661 1.00 32.88 92 SER A O 1
ATOM 765 N N . SER A 1 93 ? 23.218 38.138 -48.318 1.00 25.70 93 SER A N 1
ATOM 766 C CA . SER A 1 93 ? 22.931 38.787 -47.026 1.00 25.70 93 SER A CA 1
ATOM 767 C C . SER A 1 93 ? 22.424 37.740 -46.027 1.00 25.70 93 SER A C 1
ATOM 769 O O . SER A 1 93 ? 21.791 36.754 -46.392 1.00 25.70 93 SER A O 1
ATOM 771 N N . SER A 1 94 ? 22.804 37.911 -44.764 1.00 26.69 94 SER A N 1
ATOM 772 C CA . SER A 1 94 ? 22.558 36.992 -43.653 1.00 26.69 94 SER A CA 1
ATOM 773 C C . SER A 1 94 ? 21.065 36.785 -43.385 1.00 26.69 94 SER A C 1
ATOM 775 O O . SER A 1 94 ? 20.384 37.715 -42.954 1.00 26.69 94 SER A O 1
ATOM 777 N N . VAL A 1 95 ? 20.576 35.557 -43.555 1.00 25.81 95 VAL A N 1
ATOM 778 C CA . VAL A 1 95 ? 19.248 35.144 -43.085 1.00 25.81 95 VAL A CA 1
ATOM 779 C C . VAL A 1 95 ? 19.393 34.631 -41.652 1.00 25.81 95 VAL A C 1
ATOM 781 O O . VAL A 1 95 ? 20.015 33.597 -41.424 1.00 25.81 95 VAL A O 1
ATOM 784 N N . ARG A 1 96 ? 18.837 35.354 -40.672 1.00 24.64 96 ARG A N 1
ATOM 785 C CA . ARG A 1 96 ? 18.534 34.794 -39.347 1.00 24.64 96 ARG A CA 1
ATOM 786 C C . ARG A 1 96 ? 17.118 34.233 -39.396 1.00 24.64 96 ARG A C 1
ATOM 788 O O . ARG A 1 96 ? 16.158 34.992 -39.481 1.00 24.64 96 ARG A O 1
ATOM 795 N N . THR A 1 97 ? 16.986 32.916 -39.341 1.00 27.91 97 THR A N 1
ATOM 796 C CA . THR A 1 97 ? 15.705 32.237 -39.134 1.00 27.91 97 THR A CA 1
ATOM 797 C C . THR A 1 97 ? 15.385 32.226 -37.639 1.00 27.91 97 THR A C 1
ATOM 799 O O . THR A 1 97 ? 16.132 31.645 -36.856 1.00 27.91 97 THR A O 1
ATOM 802 N N . CYS A 1 98 ? 14.292 32.874 -37.228 1.00 27.70 98 CYS A N 1
ATOM 803 C CA . CYS A 1 98 ? 13.721 32.710 -35.889 1.00 27.70 98 CYS A CA 1
ATOM 804 C C . CYS A 1 98 ? 12.615 31.644 -35.971 1.00 27.70 98 CYS A C 1
ATOM 806 O O . CYS A 1 98 ? 11.742 31.723 -36.836 1.00 27.70 98 CYS A O 1
ATOM 808 N N . GLY A 1 99 ? 12.733 30.604 -35.144 1.00 29.62 99 GLY A N 1
ATOM 809 C CA . GLY A 1 99 ? 12.017 29.336 -35.275 1.00 29.62 99 GLY A CA 1
ATOM 810 C C . GLY A 1 99 ? 10.518 29.402 -34.970 1.00 29.62 99 GLY A C 1
ATOM 811 O O . GLY A 1 99 ? 10.094 29.919 -33.941 1.00 29.62 99 GLY A O 1
ATOM 812 N N . LEU A 1 100 ? 9.732 28.786 -35.854 1.00 34.88 100 LEU A N 1
ATOM 813 C CA . LEU A 1 100 ? 8.297 28.503 -35.726 1.00 34.88 100 LEU A CA 1
ATOM 814 C C . LEU A 1 100 ? 8.063 26.987 -35.532 1.00 34.88 100 LEU A C 1
ATOM 816 O O . LEU A 1 100 ? 7.186 26.402 -36.159 1.00 34.88 100 LEU A O 1
ATOM 820 N N . ASN A 1 101 ? 8.835 26.328 -34.660 1.00 37.38 101 ASN A N 1
ATOM 821 C CA . ASN A 1 101 ? 8.745 24.865 -34.482 1.00 37.38 101 ASN A CA 1
ATOM 822 C C . ASN A 1 101 ? 7.672 24.415 -33.466 1.00 37.38 101 ASN A C 1
ATOM 824 O O . ASN A 1 101 ? 7.289 23.249 -33.449 1.00 37.38 101 ASN A O 1
ATOM 828 N N . ASN A 1 102 ? 7.105 25.322 -32.661 1.00 39.56 102 ASN A N 1
ATOM 829 C CA . ASN A 1 102 ? 6.185 24.933 -31.580 1.00 39.56 102 ASN A CA 1
ATOM 830 C C . ASN A 1 102 ? 4.737 24.668 -32.026 1.00 39.56 102 ASN A C 1
ATOM 832 O O . ASN A 1 102 ? 4.036 23.883 -31.390 1.00 39.56 102 ASN A O 1
ATOM 836 N N . LEU A 1 103 ? 4.269 25.271 -33.124 1.00 38.03 103 LEU A N 1
ATOM 837 C CA . LEU A 1 103 ? 2.852 25.201 -33.508 1.00 38.03 103 LEU A CA 1
ATOM 838 C C . LEU A 1 103 ? 2.470 23.847 -34.141 1.00 38.03 103 LEU A C 1
ATOM 840 O O . LEU A 1 103 ? 1.377 23.328 -33.909 1.00 38.03 103 LEU A O 1
ATOM 844 N N . ALA A 1 104 ? 3.387 23.246 -34.908 1.00 38.53 104 ALA A N 1
ATOM 845 C CA . ALA A 1 104 ? 3.190 21.935 -35.527 1.00 38.53 104 ALA A CA 1
ATOM 846 C C . ALA A 1 104 ? 3.171 20.806 -34.479 1.00 38.53 104 ALA A C 1
ATOM 848 O O . ALA A 1 104 ? 2.307 19.926 -34.533 1.00 38.53 104 ALA A O 1
ATOM 849 N N . LEU A 1 105 ? 4.054 20.880 -33.476 1.00 39.22 105 LEU A N 1
ATOM 850 C CA . LEU A 1 105 ? 4.093 19.953 -32.339 1.00 39.22 105 LEU A CA 1
ATOM 851 C C . LEU A 1 105 ? 2.807 20.027 -31.502 1.00 39.22 105 LEU A C 1
ATOM 853 O O . LEU A 1 105 ? 2.252 18.994 -31.117 1.00 39.22 105 LEU A O 1
ATOM 857 N N . TRP A 1 106 ? 2.267 21.233 -31.306 1.00 37.59 106 TRP A N 1
ATOM 858 C CA . TRP A 1 106 ? 1.023 21.443 -30.565 1.00 37.59 106 TRP A CA 1
ATOM 859 C C . TRP A 1 106 ? -0.210 20.863 -31.278 1.00 37.59 106 TRP A C 1
ATOM 861 O O . TRP A 1 106 ? -1.005 20.147 -30.661 1.00 37.59 106 TRP A O 1
ATOM 871 N N . LYS A 1 107 ? -0.336 21.065 -32.600 1.00 38.38 107 LYS A N 1
ATOM 872 C CA . LYS A 1 107 ? -1.424 20.467 -33.401 1.00 38.38 107 LYS A CA 1
ATOM 873 C C . LYS A 1 107 ? -1.349 18.930 -33.428 1.00 38.38 107 LYS A C 1
ATOM 875 O O . LYS A 1 107 ? -2.383 18.260 -33.342 1.00 38.38 107 LYS A O 1
ATOM 880 N N . LYS A 1 108 ? -0.137 18.353 -33.463 1.00 41.28 108 LYS A N 1
ATOM 881 C CA . LYS A 1 108 ? 0.105 16.892 -33.409 1.00 41.28 108 LYS A CA 1
ATOM 882 C C . LYS A 1 108 ? -0.268 16.302 -32.034 1.00 41.28 108 LYS A C 1
ATOM 884 O O . LYS A 1 108 ? -0.822 15.202 -31.968 1.00 41.28 108 LYS A O 1
ATOM 889 N N . TRP A 1 109 ? -0.041 17.047 -30.948 1.00 40.91 109 TRP A N 1
ATOM 890 C CA . TRP A 1 109 ? -0.373 16.646 -29.573 1.00 40.91 109 TRP A CA 1
ATOM 891 C C . TRP A 1 109 ? -1.889 16.607 -29.297 1.00 40.91 109 TRP A C 1
ATOM 893 O O . TRP A 1 109 ? -2.386 15.627 -28.736 1.00 40.91 109 TRP A O 1
ATOM 903 N N . ILE A 1 110 ? -2.652 17.608 -29.756 1.00 41.22 110 ILE A N 1
ATOM 904 C CA . ILE A 1 110 ? -4.117 17.680 -29.556 1.00 41.22 110 ILE A CA 1
ATOM 905 C C . ILE A 1 110 ? -4.849 16.579 -30.347 1.00 41.22 110 ILE A C 1
ATOM 907 O O . ILE A 1 110 ? -5.747 15.915 -29.820 1.00 41.22 110 ILE A O 1
ATOM 911 N N . SER A 1 111 ? -4.416 16.318 -31.586 1.00 39.12 111 SER A N 1
ATOM 912 C CA . SER A 1 111 ? -4.949 15.246 -32.443 1.00 39.12 111 SER A CA 1
ATOM 913 C C . SER A 1 111 ? -4.800 13.849 -31.809 1.00 39.12 111 SER A C 1
ATOM 915 O O . SER A 1 111 ? -5.770 13.088 -31.746 1.00 39.12 111 SER A O 1
ATOM 917 N N . LYS A 1 112 ? -3.629 13.532 -31.229 1.00 40.94 112 LYS A N 1
ATOM 918 C CA . LYS A 1 112 ? -3.363 12.242 -30.554 1.00 40.94 112 LYS A CA 1
ATOM 919 C C . LYS A 1 112 ? -4.194 12.021 -29.283 1.00 40.94 112 LYS A C 1
ATOM 921 O O . LYS A 1 112 ? -4.376 10.874 -28.872 1.00 40.94 112 LYS A O 1
ATOM 926 N N . ARG A 1 113 ? -4.690 13.086 -28.641 1.00 40.25 113 ARG A N 1
ATOM 927 C CA . ARG A 1 113 ? -5.466 12.992 -27.393 1.00 40.25 113 ARG A CA 1
ATOM 928 C C . ARG A 1 113 ? -6.952 12.710 -27.639 1.00 40.25 113 ARG A C 1
ATOM 930 O O . ARG A 1 113 ? -7.561 11.987 -26.853 1.00 40.25 113 ARG A O 1
ATOM 937 N N . ARG A 1 114 ? -7.513 13.195 -28.755 1.00 36.62 114 ARG A N 1
ATOM 938 C CA . ARG A 1 114 ? -8.921 12.961 -29.136 1.00 36.62 114 ARG A CA 1
ATOM 939 C C . ARG A 1 114 ? -9.236 11.497 -29.471 1.00 36.62 114 ARG A C 1
ATOM 941 O O . ARG A 1 114 ? -10.363 11.070 -29.254 1.00 36.62 114 ARG A O 1
ATOM 948 N N . SER A 1 115 ? -8.260 10.708 -29.922 1.00 35.53 115 SER A N 1
ATOM 949 C CA . SER A 1 115 ? -8.461 9.298 -30.302 1.00 35.53 115 SER A CA 1
ATOM 950 C C . SER A 1 115 ? -8.311 8.278 -29.160 1.00 35.53 115 SER A C 1
ATOM 952 O O . SER A 1 115 ? -8.547 7.093 -29.378 1.00 35.53 115 SER A O 1
ATOM 954 N N . ARG A 1 116 ? -7.925 8.695 -27.942 1.00 36.50 116 ARG A N 1
ATOM 955 C CA . ARG A 1 116 ? -7.587 7.777 -26.828 1.00 36.50 116 ARG A CA 1
ATOM 956 C C . ARG A 1 116 ? -8.581 7.747 -25.659 1.00 36.50 116 ARG A C 1
ATOM 958 O O . ARG A 1 116 ? -8.349 7.023 -24.694 1.00 36.50 116 ARG A O 1
ATOM 965 N N . MET A 1 117 ? -9.712 8.450 -25.737 1.00 27.59 117 MET A N 1
ATOM 966 C CA . MET A 1 117 ? -10.768 8.409 -24.707 1.00 27.59 117 MET A CA 1
ATOM 967 C C . MET A 1 117 ? -11.750 7.230 -24.873 1.00 27.59 117 MET A C 1
ATOM 969 O O . MET A 1 117 ? -12.960 7.396 -24.765 1.00 27.59 117 MET A O 1
ATOM 973 N N . SER A 1 118 ? -11.247 6.017 -25.106 1.00 31.58 118 SER A N 1
ATOM 974 C CA . SER A 1 118 ? -12.047 4.796 -24.938 1.00 31.58 118 SER A CA 1
ATOM 975 C C . SER A 1 118 ? -11.157 3.584 -24.663 1.00 31.58 118 SER A C 1
ATOM 977 O O . SER A 1 118 ? -10.846 2.815 -25.569 1.00 31.58 118 SER A O 1
ATOM 979 N N . VAL A 1 119 ? -10.733 3.383 -23.414 1.00 30.50 119 VAL A N 1
ATOM 980 C CA . VAL A 1 119 ? -10.228 2.070 -22.987 1.00 30.50 119 VAL A CA 1
ATOM 981 C C . VAL A 1 119 ? -10.754 1.755 -21.592 1.00 30.50 119 VAL A C 1
ATOM 983 O O . VAL A 1 119 ? -10.508 2.471 -20.625 1.00 30.50 119 VAL A O 1
ATOM 986 N N . SER A 1 120 ? -11.525 0.674 -21.529 1.00 26.48 120 SER A N 1
ATOM 987 C CA . SER A 1 120 ? -12.130 0.095 -20.340 1.00 26.48 120 SER A CA 1
ATOM 988 C C . SER A 1 120 ? -11.078 -0.450 -19.373 1.00 26.48 120 SER A C 1
ATOM 990 O O . SER A 1 120 ? -10.274 -1.307 -19.742 1.00 26.48 120 SER A O 1
ATOM 992 N N . CYS A 1 121 ? -11.145 -0.039 -18.108 1.00 25.84 121 CYS A N 1
ATOM 993 C CA . CYS A 1 121 ? -10.469 -0.723 -17.010 1.00 25.84 121 CYS A CA 1
ATOM 994 C C . CYS A 1 121 ? -11.141 -2.080 -16.749 1.00 25.84 121 CYS A C 1
ATOM 996 O O . CYS A 1 121 ? -12.179 -2.143 -16.090 1.00 25.84 121 CYS A O 1
ATOM 998 N N . MET A 1 122 ? -10.535 -3.171 -17.219 1.00 25.27 122 MET A N 1
ATOM 999 C CA . MET A 1 122 ? -10.876 -4.527 -16.788 1.00 25.27 122 MET A CA 1
ATOM 1000 C C . MET A 1 122 ? -9.689 -5.173 -16.068 1.00 25.27 122 MET A C 1
ATOM 1002 O O . MET A 1 122 ? -8.647 -5.429 -16.654 1.00 25.27 122 MET A O 1
ATOM 1006 N N . GLY A 1 123 ? -9.906 -5.480 -14.786 1.00 29.58 123 GLY A N 1
ATOM 1007 C CA . GLY A 1 123 ? -9.512 -6.768 -14.217 1.00 29.58 123 GLY A CA 1
ATOM 1008 C C . GLY A 1 123 ? -8.063 -6.971 -13.772 1.00 29.58 123 GLY A C 1
ATOM 1009 O O . GL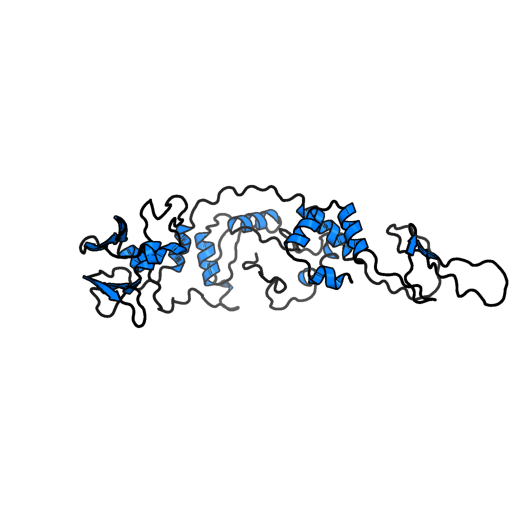Y A 1 123 ? -7.396 -7.855 -14.287 1.00 29.58 123 GLY A O 1
ATOM 1010 N N . VAL A 1 124 ? -7.637 -6.318 -12.684 1.00 30.00 124 VAL A N 1
ATOM 1011 C CA . VAL A 1 124 ? -6.593 -6.881 -11.800 1.00 30.00 124 VAL A CA 1
ATOM 1012 C C . VAL A 1 124 ? -7.185 -7.094 -10.405 1.00 30.00 124 VAL A C 1
ATOM 1014 O O . VAL A 1 124 ? -6.935 -6.358 -9.452 1.00 30.00 124 VAL A O 1
ATOM 1017 N N . LYS A 1 125 ? -8.038 -8.118 -10.286 1.00 34.00 125 LYS A N 1
ATOM 1018 C CA . LYS A 1 125 ? -8.433 -8.707 -9.000 1.00 34.00 125 LYS A CA 1
ATOM 1019 C C . LYS A 1 125 ? -7.526 -9.908 -8.731 1.00 34.00 125 LYS A C 1
ATOM 1021 O O . LYS A 1 125 ? -7.901 -11.019 -9.069 1.00 34.00 125 LYS A O 1
ATOM 1026 N N . MET A 1 126 ? -6.351 -9.698 -8.129 1.00 32.75 126 MET A N 1
ATOM 1027 C CA . MET A 1 126 ? -5.695 -10.683 -7.248 1.00 32.75 126 MET A CA 1
ATOM 1028 C C . MET A 1 126 ? -4.383 -10.145 -6.643 1.00 32.75 126 MET A C 1
ATOM 1030 O O . MET A 1 126 ? -3.611 -9.469 -7.306 1.00 32.75 126 MET A O 1
ATOM 1034 N N . LYS A 1 127 ? -4.130 -10.505 -5.373 1.00 35.38 127 LYS A N 1
ATOM 1035 C CA . LYS A 1 127 ? -2.871 -10.376 -4.592 1.00 35.38 127 LYS A CA 1
ATOM 1036 C C . LYS A 1 127 ? -2.494 -9.045 -3.905 1.00 35.38 127 LYS A C 1
ATOM 1038 O O . LYS A 1 127 ? -1.480 -9.028 -3.211 1.00 35.38 127 LYS A O 1
ATOM 1043 N N . ARG A 1 128 ? -3.323 -7.991 -3.906 1.00 37.47 128 ARG A N 1
ATOM 1044 C CA . ARG A 1 128 ? -3.036 -6.766 -3.105 1.00 37.47 128 ARG A CA 1
ATOM 1045 C C . ARG A 1 128 ? -2.898 -7.018 -1.587 1.00 37.47 128 ARG A C 1
ATOM 1047 O O . ARG A 1 128 ? -2.132 -6.324 -0.925 1.00 37.47 128 ARG A O 1
ATOM 1054 N N . LEU A 1 129 ? -3.571 -8.045 -1.048 1.00 32.84 129 LEU A N 1
ATOM 1055 C CA . LEU A 1 129 ? -3.474 -8.414 0.375 1.00 32.84 129 LEU A CA 1
ATOM 1056 C C . LEU A 1 129 ? -2.071 -8.892 0.797 1.00 32.84 129 LEU A C 1
ATOM 1058 O O . LEU A 1 129 ? -1.683 -8.673 1.941 1.00 32.84 129 LEU A O 1
ATOM 1062 N N . LYS A 1 130 ? -1.296 -9.528 -0.095 1.00 36.81 130 LYS A N 1
ATOM 1063 C CA . LYS A 1 130 ? 0.020 -10.082 0.276 1.00 36.81 130 LYS A CA 1
ATOM 1064 C C . LYS A 1 130 ? 1.101 -9.003 0.389 1.00 36.81 130 LYS A C 1
ATOM 1066 O O . LYS A 1 130 ? 1.959 -9.109 1.257 1.00 36.81 130 LYS A O 1
ATOM 1071 N N . PHE A 1 131 ? 1.026 -7.951 -0.426 1.00 36.50 131 PHE A N 1
ATOM 1072 C CA . PHE A 1 131 ? 2.016 -6.869 -0.423 1.00 36.50 131 PHE A CA 1
ATOM 1073 C C . PHE A 1 131 ? 1.912 -5.983 0.830 1.00 36.50 131 PHE A C 1
ATOM 1075 O O . PHE A 1 131 ? 2.917 -5.678 1.463 1.00 36.50 131 PHE A O 1
ATOM 1082 N N . HIS A 1 132 ? 0.689 -5.655 1.266 1.00 40.88 132 HIS A N 1
ATOM 1083 C CA . HIS A 1 132 ? 0.467 -4.885 2.499 1.00 40.88 132 HIS A CA 1
ATOM 1084 C C . HIS A 1 132 ? 0.979 -5.613 3.755 1.00 40.88 132 HIS A C 1
ATOM 1086 O O . HIS A 1 132 ? 1.527 -4.980 4.656 1.00 40.88 132 HIS A O 1
ATOM 1092 N N . ASN A 1 133 ? 0.847 -6.943 3.798 1.00 39.97 133 ASN A N 1
A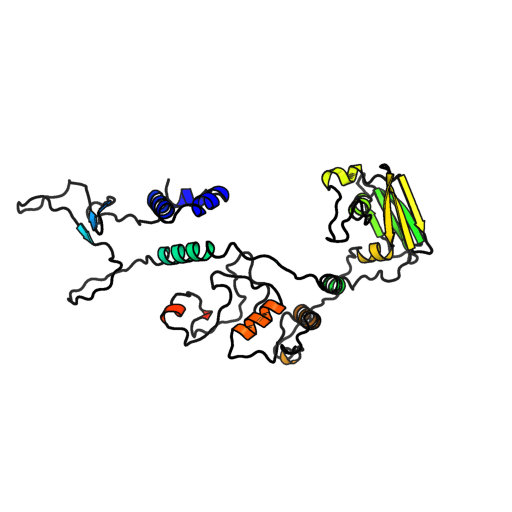TOM 1093 C CA . ASN A 1 133 ? 1.379 -7.762 4.890 1.00 39.97 133 ASN A CA 1
ATOM 1094 C C . ASN A 1 133 ? 2.914 -7.838 4.885 1.00 39.97 133 ASN A C 1
ATOM 1096 O O . ASN A 1 133 ? 3.505 -8.062 5.936 1.00 39.97 133 ASN A O 1
ATOM 1100 N N . LEU A 1 134 ? 3.562 -7.636 3.732 1.00 42.84 134 LEU A N 1
ATOM 1101 C CA . LEU A 1 134 ? 5.020 -7.644 3.625 1.00 42.84 134 LEU A CA 1
ATOM 1102 C C . LEU A 1 134 ? 5.642 -6.425 4.327 1.00 42.84 134 LEU A C 1
ATOM 1104 O O . LEU A 1 134 ? 6.616 -6.575 5.054 1.00 42.84 134 LEU A O 1
ATOM 1108 N N . ILE A 1 135 ? 5.026 -5.247 4.176 1.00 42.81 135 ILE A N 1
ATOM 1109 C CA . ILE A 1 135 ? 5.499 -3.988 4.781 1.00 42.81 135 ILE A CA 1
ATOM 1110 C C . ILE A 1 135 ? 5.111 -3.895 6.269 1.00 42.81 135 ILE A C 1
ATOM 1112 O O . ILE A 1 135 ? 5.824 -3.298 7.068 1.00 42.81 135 ILE A O 1
ATOM 1116 N N . ARG A 1 136 ? 3.999 -4.520 6.681 1.00 44.16 136 ARG A N 1
ATOM 1117 C CA . ARG A 1 136 ? 3.486 -4.452 8.066 1.00 44.16 136 ARG A CA 1
ATOM 1118 C C . ARG A 1 136 ? 4.021 -5.525 9.015 1.00 44.16 136 ARG A C 1
ATOM 1120 O O . ARG A 1 136 ? 3.618 -5.572 10.173 1.00 44.16 136 ARG A O 1
ATOM 1127 N N . ASN A 1 137 ? 4.923 -6.395 8.565 1.00 40.56 137 ASN A N 1
ATOM 1128 C CA . ASN A 1 137 ? 5.307 -7.583 9.332 1.00 40.56 137 ASN A CA 1
ATOM 1129 C C . ASN A 1 137 ? 6.277 -7.347 10.507 1.00 40.56 137 ASN A C 1
ATOM 1131 O O . ASN A 1 137 ? 6.707 -8.322 11.123 1.00 40.56 137 ASN A O 1
ATOM 1135 N N . PHE A 1 138 ? 6.538 -6.089 10.871 1.00 42.62 138 PHE A N 1
ATOM 1136 C CA . PHE A 1 138 ? 7.408 -5.685 11.982 1.00 42.62 138 PHE A CA 1
ATOM 1137 C C . PHE A 1 138 ? 6.645 -5.250 13.247 1.00 42.62 138 PHE A C 1
ATOM 1139 O O . PHE A 1 138 ? 7.153 -4.458 14.032 1.00 42.62 138 PHE A O 1
ATOM 1146 N N . SER A 1 139 ? 5.419 -5.735 13.474 1.00 47.97 139 SER A N 1
ATOM 1147 C CA . SER A 1 139 ? 4.747 -5.477 14.755 1.00 47.97 139 SER A CA 1
ATOM 1148 C C . SER A 1 139 ? 5.364 -6.341 15.862 1.00 47.97 139 SER A C 1
ATOM 1150 O O . SER A 1 139 ? 5.226 -7.568 15.848 1.00 47.97 139 SER A O 1
ATOM 1152 N N . THR A 1 140 ? 6.001 -5.693 16.842 1.00 50.00 140 THR A N 1
ATOM 1153 C CA . THR A 1 140 ? 6.519 -6.289 18.089 1.00 50.00 140 THR A CA 1
ATOM 1154 C C . THR A 1 140 ? 5.418 -6.806 19.025 1.00 50.00 140 THR A C 1
ATOM 1156 O O . THR A 1 140 ? 5.713 -7.345 20.085 1.00 50.00 140 THR A O 1
ATOM 1159 N N . TYR A 1 141 ? 4.144 -6.692 18.626 1.00 56.19 141 TYR A N 1
ATOM 1160 C CA . TYR A 1 141 ? 2.973 -7.073 19.420 1.00 56.19 141 TYR A CA 1
ATOM 1161 C C . TYR A 1 141 ? 2.346 -8.405 18.970 1.00 56.19 141 TYR A C 1
ATOM 1163 O O . TYR A 1 141 ? 1.260 -8.772 19.427 1.00 56.19 141 TYR A O 1
ATOM 1171 N N . LYS A 1 142 ? 3.008 -9.160 18.079 1.00 57.25 142 LYS A N 1
ATOM 1172 C CA . LYS A 1 142 ? 2.584 -10.530 17.754 1.00 57.25 142 LYS A CA 1
ATOM 1173 C C . LYS A 1 142 ? 2.581 -11.366 19.040 1.00 57.25 142 LYS A C 1
ATOM 1175 O O . LYS A 1 142 ? 3.611 -11.502 19.687 1.00 57.25 142 LYS A O 1
ATOM 1180 N N . ASN A 1 143 ? 1.421 -11.939 19.364 1.00 65.81 143 ASN A N 1
ATOM 1181 C CA . ASN A 1 143 ? 1.150 -12.793 20.532 1.00 65.81 143 ASN A CA 1
ATOM 1182 C C . ASN A 1 143 ? 0.940 -12.089 21.884 1.00 65.81 143 ASN A C 1
ATOM 1184 O O . ASN A 1 143 ? 0.871 -12.779 22.899 1.00 65.81 143 ASN A O 1
ATOM 1188 N N . LEU A 1 144 ? 0.774 -10.763 21.932 1.00 77.94 144 LEU A N 1
ATOM 1189 C CA . LEU A 1 144 ? 0.362 -10.115 23.180 1.00 77.94 144 LEU A CA 1
ATOM 1190 C C . LEU A 1 144 ? -1.115 -10.380 23.480 1.00 77.94 144 LEU A C 1
ATOM 1192 O O . LEU A 1 144 ? -1.983 -10.200 22.622 1.00 77.94 144 LEU A O 1
ATOM 1196 N N . LYS A 1 145 ? -1.390 -10.779 24.722 1.00 84.00 145 LYS A N 1
ATOM 1197 C CA . LYS A 1 145 ? -2.743 -10.932 25.253 1.00 84.00 145 LYS A CA 1
ATOM 1198 C C . LYS A 1 145 ? -3.130 -9.714 26.071 1.00 84.00 145 LYS A C 1
ATOM 1200 O O . LYS A 1 145 ? -2.336 -9.194 26.855 1.00 84.00 145 LYS A O 1
ATOM 1205 N N . VAL A 1 146 ? -4.366 -9.273 25.878 1.00 87.44 146 VAL A N 1
ATOM 1206 C CA . VAL A 1 146 ? -4.962 -8.175 26.639 1.00 87.44 146 VAL A CA 1
ATOM 1207 C C . VAL A 1 146 ? -5.590 -8.751 27.903 1.00 87.44 146 VAL A C 1
ATOM 1209 O O . VAL A 1 146 ? -6.432 -9.651 27.833 1.00 87.44 146 VAL A O 1
ATOM 1212 N N . SER A 1 147 ? -5.173 -8.223 29.050 1.00 88.44 147 SER A N 1
ATOM 1213 C CA . SER A 1 147 ? -5.609 -8.638 30.385 1.00 88.44 147 SER A CA 1
ATOM 1214 C C . SER A 1 147 ? -6.811 -7.820 30.870 1.00 88.44 147 SER A C 1
ATOM 1216 O O . SER A 1 147 ? -7.708 -8.367 31.528 1.00 88.44 147 SER A O 1
ATOM 1218 N N . ALA A 1 148 ? -6.872 -6.537 30.505 1.00 91.06 148 ALA A N 1
ATOM 1219 C CA . ALA A 1 148 ? -7.957 -5.624 30.843 1.00 91.06 148 ALA A CA 1
ATOM 1220 C C . ALA A 1 148 ? -8.083 -4.469 29.835 1.00 91.06 148 ALA A C 1
ATOM 1222 O O . ALA A 1 148 ? -7.164 -4.163 29.076 1.00 91.06 148 ALA A O 1
ATOM 1223 N N . ILE A 1 149 ? -9.258 -3.831 29.829 1.00 93.56 149 ILE A N 1
ATOM 1224 C CA . ILE A 1 149 ? -9.518 -2.613 29.058 1.00 93.56 149 ILE A CA 1
ATOM 1225 C C . ILE A 1 149 ? -10.212 -1.595 29.954 1.00 93.56 149 ILE A C 1
ATOM 1227 O O . ILE A 1 149 ? -11.255 -1.895 30.542 1.00 93.56 149 ILE A O 1
ATOM 1231 N N . GLN A 1 150 ? -9.682 -0.377 29.991 1.00 93.25 150 GLN A N 1
ATOM 1232 C CA . GLN A 1 150 ? -10.239 0.730 30.762 1.00 93.25 150 GLN A CA 1
ATOM 1233 C C . GLN A 1 150 ? -10.662 1.883 29.852 1.00 93.25 150 GLN A C 1
ATOM 1235 O O . GLN A 1 150 ? -9.907 2.316 28.980 1.00 93.25 150 GLN A O 1
ATOM 1240 N N . LEU A 1 151 ? -11.865 2.411 30.067 1.00 93.94 151 LEU A N 1
ATOM 1241 C CA . LEU A 1 151 ? -12.283 3.669 29.457 1.00 93.94 151 LEU A CA 1
ATOM 1242 C C . LEU A 1 151 ? -11.566 4.829 30.149 1.00 93.94 151 LEU A C 1
ATOM 1244 O O . LEU A 1 151 ? -11.676 4.993 31.361 1.00 93.94 151 LEU A O 1
ATOM 1248 N N . THR A 1 152 ? -10.880 5.664 29.377 1.00 92.00 152 THR A N 1
ATOM 1249 C CA . THR A 1 152 ? -10.242 6.879 29.893 1.00 92.00 152 THR A CA 1
ATOM 1250 C C . THR A 1 152 ? -10.485 8.065 28.966 1.00 92.00 152 THR A C 1
ATOM 1252 O O . THR A 1 152 ? -11.006 7.920 27.857 1.00 92.00 152 THR A O 1
ATOM 1255 N N . THR A 1 153 ? -10.127 9.257 29.432 1.00 88.38 153 THR A N 1
ATOM 1256 C CA . THR A 1 153 ? -10.144 10.484 28.633 1.00 88.38 153 THR A CA 1
ATOM 1257 C C . THR A 1 153 ? -8.709 10.844 28.277 1.00 88.38 153 THR A C 1
ATOM 1259 O O . THR A 1 153 ? -7.848 10.889 29.156 1.00 88.38 153 THR A O 1
ATOM 1262 N N . LEU A 1 154 ? -8.445 11.107 26.997 1.00 78.56 154 LEU A N 1
ATOM 1263 C CA . LEU A 1 154 ? -7.117 11.515 26.539 1.00 78.56 154 LEU A CA 1
ATOM 1264 C C . LEU A 1 154 ? -6.728 12.851 27.184 1.00 78.56 154 LEU A C 1
ATOM 1266 O O . LEU A 1 154 ? -7.518 13.802 27.165 1.00 78.56 154 LEU A O 1
ATOM 1270 N N . GLN A 1 155 ? -5.505 12.924 27.717 1.00 75.44 155 GLN A N 1
ATOM 1271 C CA . GLN A 1 155 ? -4.970 14.116 28.379 1.00 75.44 155 GLN A CA 1
ATOM 1272 C C . GLN A 1 155 ? -5.152 15.366 27.510 1.00 75.44 155 GLN A C 1
ATOM 1274 O O . GLN A 1 155 ? -4.892 15.342 26.308 1.00 75.44 155 GLN A O 1
ATOM 1279 N N . ASN A 1 156 ? -5.598 16.461 28.131 1.00 73.56 156 ASN A N 1
ATOM 1280 C CA . ASN A 1 156 ? -5.851 17.753 27.482 1.00 73.56 156 ASN A CA 1
ATOM 1281 C C . ASN A 1 156 ? -6.909 17.727 26.362 1.00 73.56 156 ASN A C 1
ATOM 1283 O O . ASN A 1 156 ? -6.972 18.646 25.547 1.00 73.56 156 ASN A O 1
ATOM 1287 N N . THR A 1 157 ? -7.779 16.713 26.325 1.00 74.94 157 THR A N 1
ATOM 1288 C CA . THR A 1 157 ? -8.914 16.663 25.394 1.00 74.94 157 THR A CA 1
ATOM 1289 C C . THR A 1 157 ? -10.211 16.274 26.107 1.00 74.94 157 THR A C 1
ATOM 1291 O O . THR A 1 157 ? -10.203 15.785 27.233 1.00 74.94 157 THR A O 1
ATOM 1294 N N . LYS A 1 158 ? -11.349 16.452 25.425 1.00 79.88 158 LYS A N 1
ATOM 1295 C CA . LYS A 1 158 ? -12.653 15.911 25.855 1.00 79.88 158 LYS A CA 1
ATOM 1296 C C . LYS A 1 158 ? -12.939 14.523 25.261 1.00 79.88 158 LYS A C 1
ATOM 1298 O O . LYS A 1 158 ? -14.056 14.026 25.379 1.00 79.88 158 LYS A O 1
ATOM 1303 N N . HIS A 1 159 ? -11.978 13.926 24.554 1.00 84.56 159 HIS A N 1
ATOM 1304 C CA . HIS A 1 159 ? -12.199 12.711 23.780 1.00 84.56 159 HIS A CA 1
ATOM 1305 C C . HIS A 1 159 ? -11.840 11.465 24.585 1.00 84.56 159 HIS A C 1
ATOM 1307 O O . HIS A 1 159 ? -10.775 11.372 25.193 1.00 84.56 159 HIS A O 1
ATOM 1313 N N . GLN A 1 160 ? -12.746 10.493 24.554 1.00 91.81 160 GLN A N 1
ATOM 1314 C CA . GLN A 1 160 ? -12.596 9.222 25.247 1.00 91.81 160 GLN A CA 1
ATOM 1315 C C . GLN A 1 160 ? -11.826 8.200 24.397 1.00 91.81 160 GLN A C 1
ATOM 1317 O O . GLN A 1 160 ? -11.931 8.175 23.162 1.00 91.81 160 GLN A O 1
ATOM 1322 N N . CYS A 1 161 ? -11.090 7.319 25.066 1.00 94.44 161 CYS A N 1
ATOM 1323 C CA . CYS A 1 161 ? -10.368 6.197 24.479 1.00 94.44 161 CYS A CA 1
ATOM 1324 C C . CYS A 1 161 ? -10.483 4.940 25.346 1.00 94.44 161 CYS A C 1
ATOM 1326 O O . CYS A 1 161 ? -10.737 5.011 26.548 1.00 94.44 161 CYS A O 1
ATOM 1328 N N . LEU A 1 162 ? -10.273 3.783 24.723 1.00 94.75 162 LEU A N 1
ATOM 1329 C CA . LEU A 1 162 ? -10.053 2.528 25.432 1.00 94.75 162 LEU A CA 1
ATOM 1330 C C . LEU A 1 162 ? -8.548 2.310 25.595 1.00 94.75 162 LEU A C 1
ATOM 1332 O O . LEU A 1 162 ? -7.809 2.317 24.607 1.00 94.75 162 LEU A O 1
ATOM 1336 N N . ASN A 1 163 ? -8.116 2.122 26.837 1.00 93.00 163 ASN A N 1
ATOM 1337 C CA . ASN A 1 163 ? -6.754 1.761 27.204 1.00 93.00 163 ASN A CA 1
ATOM 1338 C C . ASN A 1 163 ? -6.688 0.252 27.368 1.00 93.00 163 ASN A C 1
ATOM 1340 O O . ASN A 1 163 ? -7.418 -0.305 28.183 1.00 93.00 163 ASN A O 1
ATOM 1344 N N . PHE A 1 164 ? -5.834 -0.392 26.587 1.00 91.31 164 PHE A N 1
ATOM 1345 C CA . PHE A 1 164 ? -5.615 -1.827 26.613 1.00 91.31 164 PHE A CA 1
ATOM 1346 C C . PHE A 1 164 ? -4.388 -2.103 27.474 1.00 91.31 164 PHE A C 1
ATOM 1348 O O . PHE A 1 164 ? -3.293 -1.612 27.186 1.00 91.31 164 PHE A O 1
ATOM 1355 N N . GLU A 1 165 ? -4.605 -2.884 28.524 1.00 89.81 165 GLU A N 1
ATOM 1356 C CA . GLU A 1 165 ? -3.566 -3.409 29.400 1.00 89.81 165 GLU A CA 1
ATOM 1357 C C . GLU A 1 165 ? -3.198 -4.808 28.921 1.00 89.81 165 GLU A C 1
ATOM 1359 O O . GLU A 1 165 ? -4.070 -5.641 28.652 1.00 89.81 165 GLU A O 1
ATOM 1364 N N . PHE A 1 166 ? -1.901 -5.057 28.785 1.00 87.56 166 PHE A N 1
ATOM 1365 C CA . PHE A 1 166 ? -1.374 -6.345 28.357 1.00 87.56 166 PHE A CA 1
ATOM 1366 C C . PHE A 1 166 ? -0.874 -7.148 29.559 1.00 87.56 166 PHE A C 1
ATOM 1368 O O . PHE A 1 166 ? -0.710 -6.617 30.655 1.00 87.56 166 PHE A O 1
ATOM 1375 N N . GLU A 1 167 ? -0.638 -8.444 29.360 1.00 83.12 167 GLU A N 1
ATOM 1376 C CA . GLU A 1 167 ? 0.074 -9.270 30.350 1.00 83.12 167 GLU A CA 1
ATOM 1377 C C . GLU A 1 167 ? 1.501 -8.755 30.605 1.00 83.12 167 GLU A C 1
ATOM 1379 O O . GLU A 1 167 ? 1.990 -8.857 31.725 1.00 83.12 167 GLU A O 1
ATOM 1384 N N . ASP A 1 168 ? 2.141 -8.165 29.588 1.00 81.06 168 ASP A N 1
ATOM 1385 C CA . ASP A 1 168 ? 3.376 -7.392 29.729 1.00 81.06 168 ASP A CA 1
ATOM 1386 C C . ASP A 1 168 ? 3.040 -5.945 30.148 1.00 81.06 168 ASP A C 1
ATOM 1388 O O . ASP A 1 168 ? 2.547 -5.173 29.316 1.00 81.06 168 ASP A O 1
ATOM 1392 N N . PRO A 1 169 ? 3.327 -5.536 31.399 1.00 78.56 169 PRO A N 1
ATOM 1393 C CA . PRO A 1 169 ? 2.974 -4.209 31.899 1.00 78.56 169 PRO A CA 1
ATOM 1394 C C . PRO A 1 169 ? 3.751 -3.071 31.224 1.00 78.56 169 PRO A C 1
ATOM 1396 O O . PRO A 1 169 ? 3.378 -1.908 31.366 1.00 78.56 169 PRO A O 1
ATOM 1399 N N . SER A 1 170 ? 4.843 -3.375 30.510 1.00 78.12 170 SER A N 1
ATOM 1400 C CA . SER A 1 170 ? 5.647 -2.373 29.798 1.00 78.12 170 SER A CA 1
ATOM 1401 C C . SER A 1 170 ? 4.982 -1.876 28.513 1.00 78.12 170 SER A C 1
ATOM 1403 O O . SER A 1 170 ? 5.397 -0.866 27.938 1.00 78.12 170 SER A O 1
ATOM 1405 N N . LYS A 1 171 ? 3.947 -2.580 28.044 1.00 78.06 171 LYS A N 1
ATOM 1406 C CA . LYS A 1 171 ? 3.220 -2.259 26.822 1.00 78.06 171 LYS A CA 1
ATOM 1407 C C . LYS A 1 171 ? 1.870 -1.652 27.180 1.00 78.06 171 LYS A C 1
ATOM 1409 O O . LYS A 1 171 ? 1.136 -2.165 28.017 1.00 78.06 171 LYS A O 1
ATOM 1414 N N . THR A 1 172 ? 1.508 -0.582 26.484 1.00 77.88 172 THR A N 1
ATOM 1415 C CA . THR A 1 172 ? 0.164 0.001 26.536 1.00 77.88 172 THR A CA 1
ATOM 1416 C C . THR A 1 172 ? -0.312 0.319 25.127 1.00 77.88 172 THR A C 1
ATOM 1418 O O . THR A 1 172 ? 0.484 0.546 24.211 1.00 77.88 172 THR A O 1
ATOM 1421 N N . LEU A 1 173 ? -1.629 0.296 24.930 1.00 87.12 173 LEU A N 1
ATOM 1422 C CA . LEU A 1 173 ? -2.254 0.710 23.679 1.00 87.12 173 LEU A CA 1
ATOM 1423 C C . LEU A 1 173 ? -3.491 1.544 23.995 1.00 87.12 173 LEU A C 1
ATOM 1425 O O . LEU A 1 173 ? -4.401 1.096 24.686 1.00 87.12 173 LEU A O 1
ATOM 1429 N N . HIS A 1 174 ? -3.526 2.759 23.462 1.00 89.06 174 HIS A N 1
ATOM 1430 C CA . HIS A 1 174 ? -4.621 3.702 23.650 1.00 89.06 174 HIS A CA 1
ATOM 1431 C C . HIS A 1 174 ? -5.339 3.883 22.316 1.00 89.06 174 HIS A C 1
ATOM 1433 O O . HIS A 1 174 ? -4.736 4.357 21.352 1.00 89.06 174 HIS A O 1
ATOM 1439 N N . ILE A 1 175 ? -6.620 3.511 22.243 1.00 92.25 175 ILE A N 1
ATOM 1440 C CA . ILE A 1 175 ? -7.401 3.618 21.005 1.00 92.25 175 ILE A CA 1
ATOM 1441 C C . ILE A 1 175 ? -8.580 4.579 21.206 1.00 92.25 175 ILE A C 1
ATOM 1443 O O . ILE A 1 175 ? -9.485 4.278 21.990 1.00 92.25 175 ILE A O 1
ATOM 1447 N N . PRO A 1 176 ? -8.620 5.726 20.501 1.00 93.75 176 PRO A N 1
ATOM 1448 C CA . PRO A 1 176 ? -9.751 6.650 20.557 1.00 93.75 176 PRO A CA 1
ATOM 1449 C C . PRO A 1 176 ? -11.069 5.980 20.150 1.00 93.75 176 PRO A C 1
ATOM 1451 O O . PRO A 1 176 ? -11.120 5.254 19.153 1.00 93.75 176 PRO A O 1
ATOM 1454 N N . LEU A 1 177 ? -12.167 6.285 20.852 1.00 95.06 177 LEU A N 1
ATOM 1455 C CA . LEU A 1 177 ? -13.487 5.726 20.522 1.00 95.06 177 LEU A CA 1
ATOM 1456 C C . LEU A 1 177 ? -13.918 6.050 19.088 1.00 95.06 177 LEU A C 1
ATOM 1458 O O . LEU A 1 177 ? -14.479 5.202 18.399 1.00 95.06 177 LEU A O 1
ATOM 1462 N N . VAL A 1 178 ? -13.610 7.262 18.617 1.00 94.06 178 VAL A N 1
ATOM 1463 C CA . VAL A 1 178 ? -13.901 7.698 17.242 1.00 94.06 178 VAL A CA 1
ATOM 1464 C C . VAL A 1 178 ? -13.221 6.808 16.202 1.00 94.06 178 VAL A C 1
ATOM 1466 O O . VAL A 1 178 ? -13.824 6.483 15.181 1.00 94.06 178 VAL A O 1
ATOM 1469 N N . TRP A 1 179 ? -12.007 6.339 16.493 1.00 94.00 179 TRP A N 1
ATOM 1470 C CA . TRP A 1 179 ? -11.271 5.442 15.613 1.00 94.00 179 TRP A CA 1
ATOM 1471 C C . TRP A 1 179 ? -11.915 4.055 15.585 1.00 94.00 179 TRP A C 1
ATOM 1473 O O . TRP A 1 179 ? -12.157 3.520 14.504 1.00 94.00 179 TRP A O 1
ATOM 1483 N N . LEU A 1 180 ? -12.275 3.510 16.754 1.00 94.94 180 LEU A N 1
ATOM 1484 C CA . LEU A 1 180 ? -12.999 2.237 16.863 1.00 94.94 180 LEU A CA 1
ATOM 1485 C C . LEU A 1 180 ? -14.363 2.306 16.164 1.00 94.94 180 LEU A C 1
ATOM 1487 O O . LEU A 1 180 ? -14.792 1.348 15.525 1.00 94.94 180 LEU A O 1
ATOM 1491 N N . ARG A 1 181 ? -15.060 3.443 16.226 1.00 94.44 181 ARG A N 1
ATOM 1492 C CA . ARG A 1 181 ? -16.326 3.612 15.507 1.00 94.44 181 ARG A CA 1
ATOM 1493 C C . ARG A 1 181 ? -16.122 3.622 13.992 1.00 94.44 181 ARG A C 1
ATOM 1495 O O . ARG A 1 181 ? -16.874 2.939 13.290 1.00 94.44 181 ARG A O 1
ATOM 1502 N N . ASP A 1 182 ? -15.116 4.354 13.513 1.00 93.88 182 ASP A N 1
ATOM 1503 C CA . ASP A 1 182 ? -14.781 4.469 12.089 1.00 93.88 182 ASP A CA 1
ATOM 1504 C C . ASP A 1 182 ? -14.314 3.134 11.488 1.00 93.88 182 ASP A C 1
ATOM 1506 O O . ASP A 1 182 ? -14.689 2.789 10.367 1.00 93.88 182 ASP A O 1
ATOM 1510 N N . HIS A 1 183 ? -13.567 2.341 12.260 1.00 93.62 183 HIS A N 1
ATOM 1511 C CA . HIS A 1 183 ? -12.964 1.079 11.817 1.00 93.62 183 HIS A CA 1
ATOM 1512 C C . HIS A 1 183 ? -13.840 -0.154 12.067 1.00 93.62 183 HIS A C 1
ATOM 1514 O O . HIS A 1 183 ? -13.383 -1.282 11.864 1.00 93.62 183 HIS A O 1
ATOM 1520 N N . CYS A 1 184 ? -15.101 0.039 12.467 1.00 93.69 184 CYS A N 1
ATOM 1521 C CA . CYS A 1 184 ? -16.063 -1.047 12.614 1.00 93.69 184 CYS A CA 1
ATOM 1522 C C . CYS A 1 184 ? -16.200 -1.853 11.313 1.00 93.69 184 CYS A C 1
ATOM 1524 O O . CYS A 1 184 ? -16.388 -1.291 10.233 1.00 93.69 184 CYS A O 1
ATOM 1526 N N . ARG A 1 185 ? -16.133 -3.183 11.430 1.00 93.31 185 ARG A N 1
ATOM 1527 C CA . ARG A 1 185 ? -16.190 -4.123 10.301 1.00 93.31 185 ARG A CA 1
ATOM 1528 C C . ARG A 1 185 ? -17.537 -4.823 10.130 1.00 93.31 185 ARG A C 1
ATOM 1530 O O . ARG A 1 185 ? -17.637 -5.791 9.378 1.00 93.31 185 ARG A O 1
ATOM 1537 N N . SER A 1 186 ? -18.576 -4.342 10.808 1.00 91.94 186 SER A N 1
ATOM 1538 C CA . SER A 1 186 ? -19.933 -4.829 10.577 1.00 91.94 186 SER A CA 1
ATOM 1539 C C . SER A 1 186 ? -20.386 -4.511 9.140 1.00 91.94 186 SER A C 1
ATOM 1541 O O . SER A 1 186 ? -19.931 -3.516 8.563 1.00 91.94 186 SER A O 1
ATOM 1543 N N . PRO A 1 187 ? -21.295 -5.302 8.543 1.00 92.06 187 PRO A N 1
ATOM 1544 C CA . PRO A 1 187 ? -21.807 -5.043 7.193 1.00 92.06 187 PRO A CA 1
ATOM 1545 C C . PRO A 1 187 ? -22.432 -3.649 7.007 1.00 92.06 187 PRO A C 1
ATOM 1547 O O . PRO A 1 187 ? -22.464 -3.123 5.889 1.00 92.06 187 PRO A O 1
ATOM 1550 N N . GLN A 1 188 ? -22.914 -3.027 8.090 1.00 90.56 188 GLN A N 1
ATOM 1551 C CA . GLN A 1 188 ? -23.456 -1.667 8.088 1.00 90.56 188 GLN A CA 1
ATOM 1552 C C . GLN A 1 188 ? -22.358 -0.602 7.955 1.00 90.56 188 GLN A C 1
ATOM 1554 O O . GLN A 1 188 ? -22.568 0.411 7.292 1.00 90.56 188 GLN A O 1
ATOM 1559 N N . SER A 1 189 ? -21.184 -0.829 8.550 1.00 91.50 189 SER A N 1
ATOM 1560 C CA . SER A 1 189 ? -20.075 0.136 8.576 1.00 91.50 189 SER A CA 1
ATOM 1561 C C . SER A 1 189 ? -18.979 -0.146 7.544 1.00 91.50 189 SER A C 1
ATOM 1563 O O . SER A 1 189 ? -18.198 0.756 7.231 1.00 91.50 189 SER A O 1
ATOM 1565 N N . TYR A 1 190 ? -18.934 -1.350 6.968 1.00 94.38 190 TYR A N 1
ATOM 1566 C CA . TYR A 1 190 ? -17.897 -1.763 6.027 1.00 94.38 190 TYR A CA 1
ATOM 1567 C C . TYR A 1 190 ? -18.457 -2.595 4.870 1.00 94.38 190 TYR A C 1
ATOM 1569 O O . TYR A 1 190 ? -19.277 -3.492 5.060 1.00 94.38 190 TYR A O 1
ATOM 1577 N N . ASN A 1 191 ? -18.009 -2.300 3.651 1.00 93.88 191 ASN A N 1
ATOM 1578 C CA . ASN A 1 191 ? -18.243 -3.140 2.484 1.00 93.88 191 ASN A CA 1
ATOM 1579 C C . ASN A 1 191 ? -17.062 -4.108 2.317 1.00 93.88 191 ASN A C 1
ATOM 1581 O O . ASN A 1 191 ? -15.976 -3.694 1.913 1.00 93.88 191 ASN A O 1
ATOM 1585 N N . TRP A 1 192 ? -17.283 -5.389 2.610 1.00 92.75 192 TRP A N 1
ATOM 1586 C CA . TRP A 1 192 ? -16.264 -6.436 2.490 1.00 92.75 192 TRP A CA 1
ATOM 1587 C C . TRP A 1 192 ? -15.934 -6.820 1.042 1.00 92.75 192 TRP A C 1
ATOM 1589 O O . TRP A 1 192 ? -14.833 -7.295 0.782 1.00 92.75 192 TRP A O 1
ATOM 1599 N N . GLU A 1 193 ? -16.831 -6.569 0.086 1.00 93.69 193 GLU A N 1
ATOM 1600 C CA . GLU A 1 193 ? -16.579 -6.855 -1.332 1.00 93.69 193 GLU A CA 1
ATOM 1601 C C . GLU A 1 193 ? -15.613 -5.839 -1.948 1.00 93.69 193 GLU A C 1
ATOM 1603 O O . GLU A 1 193 ? -14.736 -6.196 -2.738 1.00 93.69 193 GLU A O 1
ATOM 1608 N N . THR A 1 194 ? -15.755 -4.563 -1.573 1.00 93.12 194 THR A N 1
ATOM 1609 C CA . THR A 1 194 ? -14.928 -3.460 -2.096 1.00 93.12 194 THR A CA 1
ATOM 1610 C C . THR A 1 194 ? -13.816 -3.027 -1.145 1.00 93.12 194 THR A C 1
ATOM 1612 O O . THR A 1 194 ? -12.959 -2.230 -1.523 1.00 93.12 194 THR A O 1
ATOM 1615 N N . ASN A 1 195 ? -13.797 -3.560 0.077 1.00 92.06 195 ASN A N 1
ATOM 1616 C CA . ASN A 1 195 ? -12.915 -3.159 1.168 1.00 92.06 195 ASN A CA 1
ATOM 1617 C C . ASN A 1 195 ? -13.033 -1.673 1.576 1.00 92.06 195 ASN A C 1
ATOM 1619 O O . ASN A 1 195 ? -12.057 -1.070 2.034 1.00 92.06 195 ASN A O 1
ATOM 1623 N N . GLN A 1 196 ? -14.224 -1.081 1.460 1.00 92.75 196 GLN A N 1
ATOM 1624 C CA . GLN A 1 196 ? -14.469 0.344 1.724 1.00 92.75 196 GLN A CA 1
ATOM 1625 C C . GLN A 1 196 ? -15.263 0.576 3.016 1.00 92.75 196 GLN A C 1
ATOM 1627 O O . GLN A 1 196 ? -16.202 -0.156 3.330 1.00 92.75 196 GLN A O 1
ATOM 1632 N N . ARG A 1 197 ? -14.918 1.638 3.754 1.00 92.75 197 ARG A N 1
ATOM 1633 C CA . ARG A 1 197 ? -15.730 2.127 4.880 1.00 92.75 197 ARG A CA 1
ATOM 1634 C C . ARG A 1 197 ? -17.000 2.800 4.356 1.00 92.75 197 ARG A C 1
ATOM 1636 O O . ARG A 1 197 ? -16.950 3.518 3.364 1.00 92.75 197 ARG A O 1
ATOM 1643 N N . LYS A 1 198 ? -18.118 2.585 5.050 1.00 91.44 198 LYS A N 1
ATOM 1644 C CA . LYS A 1 198 ? -19.424 3.203 4.755 1.00 91.44 198 LYS A CA 1
ATOM 1645 C C . LYS A 1 198 ? -19.752 4.380 5.676 1.00 91.44 198 LYS A C 1
ATOM 1647 O O . LYS A 1 198 ? -20.697 5.118 5.420 1.00 91.44 198 LYS A O 1
ATOM 1652 N N . ASN A 1 199 ? -19.015 4.531 6.776 1.00 86.44 199 ASN A N 1
ATOM 1653 C CA . ASN A 1 199 ? -19.308 5.544 7.781 1.00 86.44 199 ASN A CA 1
ATOM 1654 C C . ASN A 1 199 ? -19.080 6.964 7.234 1.00 86.44 199 ASN A C 1
ATOM 1656 O O . ASN A 1 199 ? -18.095 7.227 6.547 1.00 86.44 199 ASN A O 1
ATOM 1660 N N . ASN A 1 200 ? -19.965 7.893 7.598 1.00 86.00 200 ASN A N 1
ATOM 1661 C CA . ASN A 1 200 ? -19.800 9.307 7.277 1.00 86.00 200 ASN A CA 1
ATOM 1662 C C . ASN A 1 200 ? -18.835 9.972 8.275 1.00 86.00 200 ASN A C 1
ATOM 1664 O O . ASN A 1 200 ? -19.101 9.992 9.480 1.00 86.00 200 ASN A O 1
ATOM 1668 N N . ALA A 1 201 ? -17.748 10.552 7.762 1.00 87.06 201 ALA A N 1
ATOM 1669 C CA . ALA A 1 201 ? -16.720 11.204 8.567 1.00 87.06 201 ALA A CA 1
ATOM 1670 C C . ALA A 1 201 ? -17.241 12.406 9.380 1.00 87.06 201 ALA A C 1
ATOM 1672 O O . ALA A 1 201 ? -16.780 12.621 10.499 1.00 87.06 201 ALA A O 1
ATOM 1673 N N . THR A 1 202 ? -18.230 13.160 8.882 1.00 89.25 202 THR A N 1
ATOM 1674 C CA . THR A 1 202 ? -18.708 14.391 9.544 1.00 89.25 202 THR A CA 1
ATOM 1675 C C . THR A 1 202 ? -19.486 14.121 10.828 1.00 89.25 202 THR A C 1
ATOM 1677 O O . THR A 1 202 ? -19.480 14.937 11.745 1.00 89.25 202 THR A O 1
ATOM 1680 N N . ASN A 1 203 ? -20.115 12.949 10.938 1.00 86.19 203 ASN A N 1
ATOM 1681 C CA . ASN A 1 203 ? -20.918 12.571 12.100 1.00 86.19 203 ASN A CA 1
ATOM 1682 C C . ASN A 1 203 ? -20.190 11.607 13.049 1.00 86.19 203 ASN A C 1
ATOM 1684 O O . ASN A 1 203 ? -20.789 11.125 14.013 1.00 86.19 203 ASN A O 1
ATOM 1688 N N . MET A 1 204 ? -18.911 11.305 12.801 1.00 89.19 204 MET A N 1
ATOM 1689 C CA . MET A 1 204 ? -18.222 10.222 13.505 1.00 89.19 204 MET A CA 1
ATOM 1690 C C . MET A 1 204 ? -18.158 10.452 15.017 1.00 89.19 204 MET A C 1
ATOM 1692 O O . MET A 1 204 ? -18.503 9.565 15.792 1.00 89.19 204 MET A O 1
ATOM 1696 N N . PHE A 1 205 ? -17.803 11.663 15.450 1.00 89.94 205 PHE A N 1
ATOM 1697 C CA . PHE A 1 205 ? -17.733 12.008 16.873 1.00 89.94 205 PHE A CA 1
ATOM 1698 C C . PHE A 1 205 ? -19.098 11.961 17.568 1.00 89.94 205 PHE A C 1
ATOM 1700 O O . PHE A 1 205 ? -19.178 11.589 18.735 1.00 89.94 205 PHE A O 1
ATOM 1707 N N . LYS A 1 206 ? -20.184 12.284 16.851 1.00 89.81 206 LYS A N 1
ATOM 1708 C CA . LYS A 1 206 ? -21.553 12.186 17.379 1.00 89.81 206 LYS A CA 1
ATOM 1709 C C . LYS A 1 206 ? -21.937 10.734 17.669 1.00 89.81 206 LYS A C 1
ATOM 1711 O O . LYS A 1 206 ? -22.635 10.482 18.647 1.00 89.81 206 LYS A O 1
ATOM 1716 N N . PHE A 1 207 ? -21.498 9.800 16.823 1.00 90.94 207 PHE A N 1
ATOM 1717 C CA . PHE A 1 207 ? -21.853 8.380 16.915 1.00 90.94 207 PHE A CA 1
ATOM 1718 C C . PHE A 1 207 ? -20.830 7.516 17.657 1.00 90.94 207 PHE A C 1
ATOM 1720 O O . PHE A 1 207 ? -21.126 6.366 17.970 1.00 90.94 207 PHE A O 1
ATOM 1727 N N . ALA A 1 208 ? -19.650 8.048 17.965 1.00 93.81 208 ALA A N 1
ATOM 1728 C CA . ALA A 1 208 ? -18.611 7.372 18.734 1.00 93.81 208 ALA A CA 1
ATOM 1729 C C . ALA A 1 208 ? -18.809 7.527 20.252 1.00 93.81 208 ALA A C 1
ATOM 1731 O O . ALA A 1 208 ? -17.867 7.832 20.982 1.00 93.81 208 ALA A O 1
ATOM 1732 N N . LYS A 1 209 ? -20.047 7.339 20.721 1.00 93.94 209 LYS A N 1
ATOM 1733 C CA . LYS A 1 209 ? -20.408 7.404 22.140 1.00 93.94 209 LYS A CA 1
ATOM 1734 C C . LYS A 1 209 ? -20.662 6.012 22.684 1.00 93.94 209 LYS A C 1
ATOM 1736 O O . LYS A 1 209 ? -21.476 5.263 22.138 1.00 93.94 209 LYS A O 1
ATOM 1741 N N . LEU A 1 210 ? -19.923 5.664 23.727 1.00 95.25 210 LEU A N 1
ATOM 1742 C CA . LEU A 1 210 ? -19.919 4.326 24.293 1.00 95.25 210 LEU A CA 1
ATOM 1743 C C . LEU A 1 210 ? -21.146 4.115 25.176 1.00 95.25 210 LEU A C 1
ATOM 1745 O O . LEU A 1 210 ? -21.347 4.866 26.123 1.00 95.25 210 LEU A O 1
ATOM 1749 N N . LYS A 1 211 ? -21.928 3.070 24.898 1.00 96.75 211 LYS A N 1
ATOM 1750 C CA . LYS A 1 211 ? -22.973 2.603 25.816 1.00 96.75 211 LYS A CA 1
ATOM 1751 C C . LYS A 1 211 ? -22.413 1.549 26.766 1.00 96.75 211 LYS A C 1
ATOM 1753 O O . LYS A 1 211 ? -22.603 1.641 27.972 1.00 96.75 211 LYS A O 1
ATOM 1758 N N . SER A 1 212 ? -21.704 0.563 26.223 1.00 97.25 212 SER A N 1
ATOM 1759 C CA . SER A 1 212 ? -20.973 -0.447 26.990 1.00 97.25 212 SER A CA 1
ATOM 1760 C C . SER A 1 212 ? -19.928 -1.143 26.115 1.00 97.25 212 SER A C 1
ATOM 1762 O O . SER A 1 212 ? -19.928 -1.014 24.888 1.00 97.25 212 SER A O 1
ATOM 1764 N N . TYR A 1 213 ? -19.019 -1.887 26.740 1.00 97.56 213 TYR A N 1
ATOM 1765 C CA . TYR A 1 213 ? -18.076 -2.763 26.053 1.00 97.56 213 TYR A CA 1
ATOM 1766 C C . TYR A 1 213 ? -17.832 -4.030 26.872 1.00 97.56 213 TYR A C 1
ATOM 1768 O O . TYR A 1 213 ? -18.032 -4.046 28.086 1.00 97.56 213 TYR A O 1
ATOM 1776 N N . ASN A 1 214 ? -17.403 -5.092 26.201 1.00 96.94 214 ASN A N 1
ATOM 1777 C CA . ASN A 1 214 ? -17.057 -6.361 26.821 1.00 96.94 214 ASN A CA 1
ATOM 1778 C C . ASN A 1 214 ? -15.821 -6.953 26.138 1.00 96.94 214 ASN A C 1
ATOM 1780 O O . ASN A 1 214 ? -15.757 -7.023 24.910 1.00 96.94 214 ASN A O 1
ATOM 1784 N N . LEU A 1 215 ? -14.845 -7.364 26.946 1.00 95.88 215 LEU A N 1
ATOM 1785 C CA . LEU A 1 215 ? -13.685 -8.120 26.496 1.00 95.88 215 LEU A CA 1
ATOM 1786 C C . LEU A 1 215 ? -13.901 -9.595 26.825 1.00 95.88 215 LEU A C 1
ATOM 1788 O O . LEU A 1 215 ? -13.952 -9.964 27.998 1.00 95.88 215 LEU A O 1
ATOM 1792 N N . ASP A 1 216 ? -13.947 -10.425 25.792 1.00 95.19 216 ASP A N 1
ATOM 1793 C CA . ASP A 1 216 ? -13.767 -11.863 25.928 1.00 95.19 216 ASP A CA 1
ATOM 1794 C C . ASP A 1 216 ? -12.262 -12.148 26.018 1.00 95.19 216 ASP A C 1
ATOM 1796 O O . ASP A 1 216 ? -11.532 -12.024 25.027 1.00 95.19 216 ASP A O 1
ATOM 1800 N N . LYS A 1 217 ? -11.785 -12.464 27.228 1.00 90.62 217 LYS A N 1
ATOM 1801 C CA . LYS A 1 217 ? -10.361 -12.715 27.493 1.00 90.62 217 LYS A CA 1
ATOM 1802 C C . LYS A 1 217 ? -9.881 -14.038 26.899 1.00 90.62 217 LYS A C 1
ATOM 1804 O O . LYS A 1 217 ? -8.704 -14.145 26.562 1.00 90.62 217 LYS A O 1
ATOM 1809 N N . GLU A 1 218 ? -10.762 -15.022 26.750 1.00 90.06 218 GLU A N 1
ATOM 1810 C CA . GLU A 1 218 ? -10.406 -16.332 26.202 1.00 90.06 218 GLU A CA 1
ATOM 1811 C C . GLU A 1 218 ? -10.279 -16.252 24.682 1.00 90.06 218 GLU A C 1
ATOM 1813 O O . GLU A 1 218 ? -9.258 -16.642 24.115 1.00 90.06 218 GLU A O 1
ATOM 1818 N N . GLN A 1 219 ? -11.278 -15.662 24.021 1.00 92.94 219 GLN A N 1
ATOM 1819 C CA . GLN A 1 219 ? -11.294 -15.501 22.565 1.00 92.94 219 GLN A CA 1
ATOM 1820 C C . GLN A 1 219 ? -10.487 -14.292 22.080 1.00 92.94 219 GLN A C 1
ATOM 1822 O O . GLN A 1 219 ? -10.328 -14.111 20.871 1.00 92.94 219 GLN A O 1
ATOM 1827 N N . GLN A 1 220 ? -9.993 -13.453 22.999 1.00 93.69 220 GLN A N 1
ATOM 1828 C CA . GLN A 1 220 ? -9.291 -12.203 22.698 1.00 93.69 220 GLN A CA 1
ATOM 1829 C C . GLN A 1 220 ? -10.092 -11.350 21.700 1.00 93.69 220 GLN A C 1
ATOM 1831 O O . GLN A 1 220 ? -9.615 -10.964 20.624 1.00 93.69 220 GLN A O 1
ATOM 1836 N N . ASN A 1 221 ? -11.343 -11.064 22.066 1.00 96.06 221 ASN A N 1
ATOM 1837 C CA . ASN A 1 221 ? -12.286 -10.322 21.237 1.00 96.06 221 ASN A CA 1
ATOM 1838 C C . ASN A 1 221 ? -12.999 -9.226 22.040 1.00 96.06 221 ASN A C 1
ATOM 1840 O O . ASN A 1 221 ? -13.587 -9.477 23.089 1.00 96.06 221 ASN A O 1
ATOM 1844 N N . LEU A 1 222 ? -12.974 -8.005 21.514 1.00 97.19 222 LEU A N 1
ATOM 1845 C CA . LEU A 1 222 ? -13.628 -6.833 22.079 1.00 97.19 222 LEU A CA 1
ATOM 1846 C C . LEU A 1 222 ? -14.955 -6.577 21.361 1.00 97.19 222 LEU A C 1
ATOM 1848 O O . LEU A 1 222 ? -14.983 -6.329 20.152 1.00 97.19 222 LEU A O 1
ATOM 1852 N N . ARG A 1 223 ? -16.049 -6.576 22.123 1.00 97.69 223 ARG A N 1
ATOM 1853 C CA . ARG A 1 223 ? -17.373 -6.135 21.675 1.00 97.69 223 ARG A CA 1
ATOM 1854 C C . ARG A 1 223 ? -17.679 -4.755 22.236 1.00 97.69 223 ARG A C 1
ATOM 1856 O O . ARG A 1 223 ? -17.448 -4.499 23.415 1.00 97.69 223 ARG A O 1
ATOM 1863 N N . ILE A 1 224 ? -18.216 -3.873 21.404 1.00 98.12 224 ILE A N 1
ATOM 1864 C CA . ILE A 1 224 ? -18.604 -2.513 21.779 1.00 98.12 224 ILE A CA 1
ATOM 1865 C C . ILE A 1 224 ? -20.045 -2.272 21.347 1.00 98.12 224 ILE A C 1
ATOM 1867 O O . ILE A 1 224 ? -20.362 -2.437 20.169 1.00 98.12 224 ILE A O 1
ATOM 1871 N N . LEU A 1 225 ? -20.877 -1.818 22.281 1.00 97.56 225 LEU A N 1
ATOM 1872 C CA . LEU A 1 225 ? -22.217 -1.309 22.019 1.00 97.56 225 LEU A CA 1
ATOM 1873 C C . LEU A 1 225 ? -22.191 0.222 22.091 1.00 97.56 225 LEU A C 1
ATOM 1875 O O . LEU A 1 225 ? -21.794 0.812 23.100 1.00 97.56 225 LEU A O 1
ATOM 1879 N N . TRP A 1 226 ? -22.620 0.872 21.015 1.00 96.19 226 TRP A N 1
ATOM 1880 C CA . TRP A 1 226 ? -22.689 2.329 20.912 1.00 96.19 226 TRP A CA 1
ATOM 1881 C C . TRP A 1 226 ? -24.060 2.847 21.377 1.00 96.19 226 TRP A C 1
ATOM 1883 O O . TRP A 1 226 ? -25.057 2.125 21.330 1.00 96.19 226 TRP A O 1
ATOM 1893 N N . GLU A 1 227 ? -24.150 4.112 21.802 1.00 95.75 227 GLU A N 1
ATOM 1894 C CA . GLU A 1 227 ? -25.417 4.718 22.267 1.00 95.75 227 GLU A CA 1
ATOM 1895 C C . GLU A 1 227 ? -26.538 4.657 21.224 1.00 95.75 227 GLU A C 1
ATOM 1897 O O . GLU A 1 227 ? -27.707 4.507 21.570 1.00 95.75 227 GLU A O 1
ATOM 1902 N N . ASN A 1 228 ? -26.185 4.720 19.940 1.00 91.31 228 ASN A N 1
ATOM 1903 C CA . ASN A 1 228 ? -27.137 4.635 18.836 1.00 91.31 228 ASN A CA 1
ATOM 1904 C C . ASN A 1 228 ? -27.585 3.192 18.512 1.00 91.31 228 ASN A C 1
ATOM 1906 O O . ASN A 1 228 ? -28.194 2.971 17.467 1.00 91.31 228 ASN A O 1
ATOM 1910 N N . GLY A 1 229 ? -27.233 2.214 19.352 1.00 92.38 229 GLY A N 1
ATOM 1911 C CA . GLY A 1 229 ? -27.592 0.802 19.199 1.00 92.38 229 GLY A CA 1
ATOM 1912 C C . GLY A 1 229 ? -26.743 0.023 18.194 1.00 92.38 229 GLY A C 1
ATOM 1913 O O . GLY A 1 229 ? -26.957 -1.171 18.026 1.00 92.38 229 GLY A O 1
ATOM 1914 N N . CYS A 1 230 ? -25.780 0.662 17.524 1.00 92.06 230 CYS A N 1
ATOM 1915 C CA . CYS A 1 230 ? -24.842 -0.057 16.665 1.00 92.06 230 CYS A CA 1
ATOM 1916 C C . CYS A 1 230 ? -23.864 -0.887 17.502 1.00 92.06 230 CYS A C 1
ATOM 1918 O O . CYS A 1 230 ? -23.524 -0.518 18.627 1.00 92.06 230 CYS A O 1
ATOM 1920 N N . GLU A 1 231 ? -23.308 -1.930 16.890 1.00 95.19 231 GLU A N 1
ATOM 1921 C CA . GLU A 1 231 ? -22.282 -2.771 17.503 1.00 95.19 231 GLU A CA 1
ATOM 1922 C C . GLU A 1 231 ? -21.001 -2.794 16.668 1.00 95.19 231 GLU A C 1
ATOM 1924 O O . GLU A 1 231 ? -21.033 -2.785 15.433 1.00 95.19 231 GLU A O 1
ATOM 1929 N N . SER A 1 232 ? -19.864 -2.850 17.357 1.00 96.88 232 SER A N 1
ATOM 1930 C CA . SER A 1 232 ? -18.565 -3.153 16.762 1.00 96.88 232 SER A CA 1
ATOM 1931 C C . SER A 1 232 ? -17.955 -4.380 17.426 1.00 96.88 232 SER A C 1
ATOM 1933 O O . SER A 1 232 ? -17.988 -4.511 18.647 1.00 96.88 232 SER A O 1
ATOM 1935 N N . ASN A 1 233 ? -17.341 -5.241 16.618 1.00 96.81 233 ASN A N 1
ATOM 1936 C CA . ASN A 1 233 ? -16.613 -6.419 17.078 1.00 96.81 233 ASN A CA 1
ATOM 1937 C C . ASN A 1 233 ? -15.185 -6.363 16.531 1.00 96.81 233 ASN A C 1
ATOM 1939 O O . ASN A 1 233 ? -14.995 -6.167 15.328 1.00 96.81 233 ASN A O 1
ATOM 1943 N N . PHE A 1 234 ? -14.201 -6.521 17.413 1.00 96.12 234 PHE A N 1
ATOM 1944 C CA . PHE A 1 234 ? -12.781 -6.445 17.093 1.00 96.12 234 PHE A CA 1
ATOM 1945 C C . PHE A 1 234 ? -12.028 -7.624 17.687 1.00 96.12 234 PHE A C 1
ATOM 1947 O O . PHE A 1 234 ? -11.992 -7.789 18.906 1.00 96.12 234 PHE A O 1
ATOM 1954 N N . ARG A 1 235 ? -11.323 -8.377 16.842 1.00 93.75 235 ARG A N 1
ATOM 1955 C CA . ARG A 1 235 ? -10.289 -9.288 17.331 1.00 93.75 235 ARG A CA 1
ATOM 1956 C C . ARG A 1 235 ? -9.124 -8.449 17.835 1.00 93.75 235 ARG A C 1
ATOM 1958 O O . ARG A 1 235 ? -8.667 -7.548 17.129 1.00 93.75 235 ARG A O 1
ATOM 1965 N N . ILE A 1 236 ? -8.613 -8.760 19.021 1.00 91.69 236 ILE A N 1
ATOM 1966 C CA . ILE A 1 236 ? -7.453 -8.056 19.580 1.00 91.69 236 ILE A CA 1
ATOM 1967 C C . ILE A 1 236 ? -6.258 -8.160 18.625 1.00 91.69 236 ILE A C 1
ATOM 1969 O O . ILE A 1 236 ? -5.605 -7.158 18.357 1.00 91.69 236 ILE A O 1
ATOM 1973 N N . ALA A 1 237 ? -6.046 -9.326 18.009 1.00 88.31 237 ALA A N 1
ATOM 1974 C CA . ALA A 1 237 ? -4.997 -9.521 17.009 1.00 88.31 237 ALA A CA 1
ATOM 1975 C C . ALA A 1 237 ? -5.080 -8.526 15.831 1.00 88.31 237 ALA A C 1
ATOM 1977 O O . ALA A 1 237 ? -4.049 -8.033 15.374 1.00 88.31 237 ALA A O 1
ATOM 1978 N N . ASP A 1 238 ? -6.289 -8.185 15.369 1.00 89.12 238 ASP A N 1
ATOM 1979 C CA . ASP A 1 238 ? -6.472 -7.209 14.290 1.00 89.12 238 ASP A CA 1
ATOM 1980 C C . ASP A 1 238 ? -6.116 -5.794 14.764 1.00 89.12 238 ASP A C 1
ATOM 1982 O O . ASP A 1 238 ? -5.407 -5.073 14.064 1.00 89.12 238 ASP A O 1
ATOM 1986 N N . LEU A 1 239 ? -6.543 -5.413 15.975 1.00 90.31 239 LEU A N 1
ATOM 1987 C CA . LEU A 1 239 ? -6.200 -4.117 16.573 1.00 90.31 239 LEU A CA 1
ATOM 1988 C C . LEU A 1 239 ? -4.683 -3.952 16.739 1.00 90.31 239 LEU A C 1
ATOM 1990 O O . LEU A 1 239 ? -4.152 -2.895 16.408 1.00 90.31 239 LEU A O 1
ATOM 1994 N N . LEU A 1 240 ? -3.979 -5.000 17.177 1.00 85.81 240 LEU A N 1
ATOM 1995 C CA . LEU A 1 240 ? -2.517 -4.991 17.320 1.00 85.81 240 LEU A CA 1
ATOM 1996 C C . LEU A 1 240 ? -1.791 -4.934 15.976 1.00 85.81 240 LEU A C 1
ATOM 1998 O O . LEU A 1 240 ? -0.754 -4.286 15.858 1.00 85.81 240 LEU A O 1
ATOM 2002 N N . ASN A 1 241 ? -2.347 -5.568 14.944 1.00 82.81 241 ASN A N 1
ATOM 2003 C CA . ASN A 1 241 ? -1.818 -5.483 13.584 1.00 82.81 241 ASN A CA 1
ATOM 2004 C C . ASN A 1 241 ? -2.057 -4.102 12.941 1.00 82.81 241 ASN A C 1
ATOM 2006 O O . ASN A 1 241 ? -1.367 -3.713 11.999 1.00 82.81 241 ASN A O 1
ATOM 2010 N N . TRP A 1 242 ? -3.061 -3.361 13.413 1.00 86.19 242 TRP A N 1
ATOM 2011 C CA . TRP A 1 242 ? -3.357 -2.002 12.956 1.00 86.19 242 TRP A CA 1
ATOM 2012 C C . TRP A 1 242 ? -2.678 -0.916 13.790 1.00 86.19 242 TRP A C 1
ATOM 2014 O O . TRP A 1 242 ? -2.631 0.233 13.348 1.00 86.19 242 TRP A O 1
ATOM 2024 N N . ALA A 1 243 ? -2.158 -1.257 14.969 1.00 81.50 243 ALA A N 1
ATOM 2025 C CA . ALA A 1 243 ? -1.447 -0.325 15.824 1.00 81.50 243 ALA A CA 1
ATOM 2026 C C . ALA A 1 243 ? -0.176 0.180 15.122 1.00 81.50 243 ALA A C 1
ATOM 2028 O O . ALA A 1 243 ? 0.658 -0.598 14.658 1.00 81.50 243 ALA A O 1
ATOM 2029 N N . VAL A 1 244 ? -0.028 1.503 15.048 1.00 67.88 244 VAL A N 1
ATOM 2030 C CA . VAL A 1 244 ? 1.200 2.138 14.562 1.00 67.88 244 VAL A CA 1
ATOM 2031 C C . VAL A 1 244 ? 2.156 2.237 15.739 1.00 67.88 244 VAL A C 1
ATOM 2033 O O . VAL A 1 244 ? 2.003 3.098 16.605 1.00 67.88 244 VAL A O 1
ATOM 2036 N N . ILE A 1 245 ? 3.127 1.336 15.784 1.00 63.16 245 ILE A N 1
ATOM 2037 C CA . ILE A 1 245 ? 4.161 1.340 16.813 1.00 63.16 245 ILE A CA 1
ATOM 2038 C C . ILE A 1 245 ? 5.319 2.179 16.281 1.00 63.16 245 ILE A C 1
ATOM 2040 O O . ILE A 1 245 ? 5.821 1.928 15.188 1.00 63.16 245 ILE A O 1
ATOM 2044 N N . LYS A 1 246 ? 5.739 3.187 17.050 1.00 57.44 246 LYS A N 1
ATOM 2045 C CA . LYS A 1 246 ? 6.893 4.046 16.739 1.00 57.44 246 LYS A CA 1
ATOM 2046 C C . LYS A 1 246 ? 8.229 3.333 16.986 1.00 57.44 246 LYS A C 1
ATOM 2048 O O . LYS A 1 246 ? 9.163 3.947 17.492 1.00 57.44 246 LYS A O 1
ATOM 2053 N N . GLU A 1 247 ? 8.321 2.044 16.695 1.00 60.16 247 GLU A N 1
ATOM 2054 C CA . GLU A 1 247 ? 9.631 1.408 16.638 1.00 60.16 247 GLU A CA 1
ATOM 2055 C C . GLU A 1 247 ? 10.223 1.695 15.256 1.00 60.16 247 GLU A C 1
ATOM 2057 O O . GLU A 1 247 ? 9.488 1.640 14.263 1.00 60.16 247 GLU A O 1
ATOM 2062 N N . PRO A 1 248 ? 11.512 2.071 15.166 1.00 56.50 248 PRO A N 1
ATOM 2063 C CA . PRO A 1 248 ? 12.166 2.204 13.878 1.00 56.50 248 PRO A CA 1
ATOM 2064 C C . PRO A 1 248 ? 12.074 0.842 13.197 1.00 56.50 248 PRO A C 1
ATOM 2066 O O . PRO A 1 248 ? 12.690 -0.127 13.639 1.00 56.50 248 PRO A O 1
ATOM 2069 N N . ALA A 1 249 ? 11.247 0.752 12.153 1.00 59.31 249 ALA A N 1
ATOM 2070 C CA . ALA A 1 249 ? 11.214 -0.441 11.329 1.00 59.31 249 ALA A CA 1
ATOM 2071 C C . ALA A 1 249 ? 12.655 -0.706 10.867 1.00 59.31 249 ALA A C 1
ATOM 2073 O O . ALA A 1 249 ? 13.334 0.249 10.464 1.00 59.31 249 ALA A O 1
ATOM 2074 N N . PRO A 1 250 ? 13.147 -1.955 10.936 1.00 63.28 250 PRO A N 1
ATOM 2075 C CA . PRO A 1 250 ? 14.439 -2.286 10.361 1.00 63.28 250 PRO A CA 1
ATOM 2076 C C . PRO A 1 250 ? 14.480 -1.762 8.929 1.00 63.28 250 PRO A C 1
ATOM 2078 O O . PRO A 1 250 ? 13.495 -1.912 8.198 1.00 63.28 250 PRO A O 1
ATOM 2081 N N . SER A 1 251 ? 15.589 -1.127 8.539 1.00 67.38 251 SER A N 1
ATOM 2082 C CA . SER A 1 251 ? 15.772 -0.730 7.145 1.00 67.38 251 SER A CA 1
ATOM 2083 C C . SER A 1 251 ? 15.604 -1.978 6.290 1.00 67.38 251 SER A C 1
ATOM 2085 O O . SER A 1 251 ? 16.396 -2.913 6.381 1.00 67.38 251 SER A O 1
ATOM 2087 N N . ILE A 1 252 ? 14.555 -1.996 5.473 1.00 78.69 252 ILE A N 1
ATOM 2088 C CA . ILE A 1 252 ? 14.348 -3.057 4.487 1.00 78.69 252 ILE A CA 1
ATOM 2089 C C . ILE A 1 252 ? 15.338 -2.933 3.324 1.00 78.69 252 ILE A C 1
ATOM 2091 O O . ILE A 1 252 ? 15.358 -3.803 2.463 1.00 78.69 252 ILE A O 1
ATOM 2095 N N . TYR A 1 253 ? 16.142 -1.865 3.298 1.00 88.56 253 TYR A N 1
ATOM 2096 C CA . TYR A 1 253 ? 17.084 -1.568 2.232 1.00 88.56 253 TYR A CA 1
ATOM 2097 C C . TYR A 1 253 ? 18.464 -2.151 2.512 1.00 88.56 253 TYR A C 1
ATOM 2099 O O . TYR A 1 253 ? 18.994 -2.020 3.617 1.00 88.56 253 TYR A O 1
ATOM 2107 N N . THR A 1 254 ? 19.063 -2.746 1.485 1.00 93.00 254 THR A N 1
ATOM 2108 C CA . THR A 1 254 ? 20.458 -3.185 1.472 1.00 93.00 254 THR A CA 1
ATOM 2109 C C . THR A 1 254 ? 21.234 -2.313 0.495 1.00 93.00 254 THR A C 1
ATOM 2111 O O . THR A 1 254 ? 20.948 -2.312 -0.701 1.00 93.00 254 THR A O 1
ATOM 2114 N N . LEU A 1 255 ? 22.205 -1.558 1.014 1.00 95.38 255 LEU A N 1
ATOM 2115 C CA . LEU A 1 255 ? 23.090 -0.736 0.191 1.00 95.38 255 LEU A CA 1
ATOM 2116 C C . LEU A 1 255 ? 24.021 -1.623 -0.638 1.00 95.38 255 LEU A C 1
ATOM 2118 O O . LEU A 1 255 ? 24.413 -2.707 -0.202 1.00 95.38 255 LEU A O 1
ATOM 2122 N N . TRP A 1 256 ? 24.384 -1.135 -1.816 1.00 95.75 256 TRP A N 1
ATOM 2123 C CA . TRP A 1 256 ? 25.293 -1.801 -2.734 1.00 95.75 256 TRP A CA 1
ATOM 2124 C C . TRP A 1 256 ? 26.232 -0.787 -3.384 1.00 95.75 256 TRP A C 1
ATOM 2126 O O . TRP A 1 256 ? 25.982 0.416 -3.409 1.00 95.75 256 TRP A O 1
ATOM 2136 N N . ASP A 1 257 ? 27.332 -1.311 -3.897 1.00 96.50 257 ASP A N 1
ATOM 2137 C CA . ASP A 1 257 ? 28.380 -0.616 -4.628 1.00 96.50 257 ASP A CA 1
ATOM 2138 C C . ASP A 1 257 ? 28.846 -1.494 -5.800 1.00 96.50 257 ASP A C 1
ATOM 2140 O O . ASP A 1 257 ? 28.294 -2.570 -6.060 1.00 96.50 257 ASP A O 1
ATOM 2144 N N . SER A 1 258 ? 29.894 -1.070 -6.503 1.00 95.31 258 SER A N 1
ATOM 2145 C CA . SER A 1 258 ? 30.458 -1.825 -7.628 1.00 95.31 258 SER A CA 1
ATOM 2146 C C . SER A 1 258 ? 30.905 -3.249 -7.260 1.00 95.31 258 SER A C 1
ATOM 2148 O O . SER A 1 258 ? 30.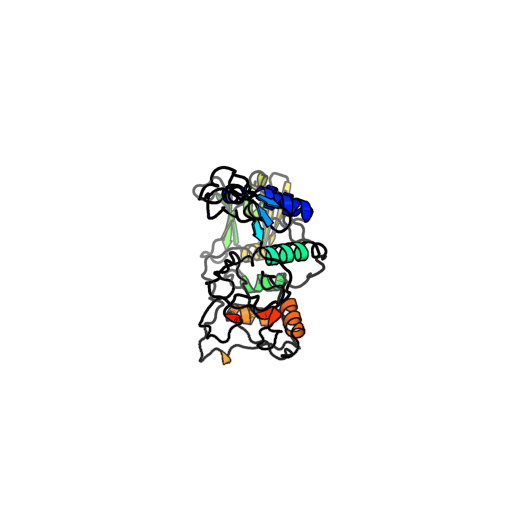895 -4.129 -8.118 1.00 95.31 258 SER A O 1
ATOM 2150 N N . SER A 1 259 ? 31.255 -3.510 -5.997 1.00 96.69 259 SER A N 1
ATOM 2151 C CA . SER A 1 259 ? 31.724 -4.821 -5.525 1.00 96.69 259 SER A CA 1
ATOM 2152 C C . SER A 1 259 ? 30.589 -5.787 -5.152 1.00 96.69 259 SER A C 1
ATOM 2154 O O . SER A 1 259 ? 30.799 -7.000 -5.023 1.00 96.69 259 SER A O 1
ATOM 2156 N N . THR A 1 260 ? 29.381 -5.258 -4.952 1.00 96.50 260 THR A N 1
ATOM 2157 C CA . THR A 1 260 ? 28.219 -6.000 -4.442 1.00 96.50 260 THR A CA 1
ATOM 2158 C C . THR A 1 260 ? 27.038 -6.028 -5.407 1.00 96.50 260 THR A C 1
ATOM 2160 O O . THR A 1 260 ? 26.206 -6.924 -5.282 1.00 96.50 260 THR A O 1
ATOM 2163 N N . LEU A 1 261 ? 26.997 -5.147 -6.412 1.00 94.56 261 LEU A N 1
ATOM 2164 C CA . LEU A 1 261 ? 25.937 -5.086 -7.426 1.00 94.56 261 LEU A CA 1
ATOM 2165 C C . LEU A 1 261 ? 25.707 -6.431 -8.138 1.00 94.56 261 LEU A C 1
ATOM 2167 O O . LEU A 1 261 ? 24.569 -6.862 -8.297 1.00 94.56 261 LEU A O 1
ATOM 2171 N N . SER A 1 262 ? 26.775 -7.150 -8.494 1.00 94.62 262 SER A N 1
ATOM 2172 C CA . SER A 1 262 ? 26.684 -8.465 -9.156 1.00 94.62 262 SER A CA 1
ATOM 2173 C C . SER A 1 262 ? 26.121 -9.582 -8.269 1.00 94.62 262 SER A C 1
ATOM 2175 O O . SER A 1 262 ? 25.778 -10.650 -8.772 1.00 94.62 262 SER A O 1
ATOM 2177 N N . LYS A 1 263 ? 26.029 -9.357 -6.952 1.00 95.94 263 LYS A N 1
ATOM 2178 C CA . LYS A 1 263 ? 25.479 -10.312 -5.978 1.00 95.94 263 LYS A CA 1
ATOM 2179 C C . LYS A 1 263 ? 23.973 -10.137 -5.777 1.00 95.94 263 LYS A C 1
ATOM 2181 O O . LYS A 1 263 ? 23.368 -10.958 -5.088 1.00 95.94 263 LYS A O 1
ATOM 2186 N N . ILE A 1 264 ? 23.373 -9.081 -6.332 1.00 96.38 264 ILE A N 1
ATOM 2187 C CA . ILE A 1 264 ? 21.928 -8.865 -6.253 1.00 96.38 264 ILE A CA 1
ATOM 2188 C C . ILE A 1 264 ? 21.226 -9.987 -7.036 1.00 96.38 264 ILE A C 1
ATOM 2190 O O . ILE A 1 264 ? 21.583 -10.237 -8.191 1.00 96.38 264 ILE A O 1
ATOM 2194 N N . PRO A 1 265 ? 20.243 -10.686 -6.439 1.00 95.81 265 PRO A N 1
ATOM 2195 C CA . PRO A 1 265 ? 19.510 -11.732 -7.141 1.00 95.81 265 PRO A CA 1
ATOM 2196 C C . PRO A 1 265 ? 18.794 -11.192 -8.387 1.00 95.81 265 PRO A C 1
ATOM 2198 O O . PRO A 1 265 ? 18.244 -10.093 -8.375 1.00 95.81 265 PRO A O 1
ATOM 2201 N N . HIS A 1 266 ? 18.765 -11.988 -9.453 1.00 94.81 266 HIS A N 1
ATOM 2202 C CA . HIS A 1 266 ? 18.015 -11.700 -10.675 1.00 94.81 266 HIS A CA 1
ATOM 2203 C C . HIS A 1 266 ? 16.791 -12.614 -10.776 1.00 94.81 266 HIS A C 1
ATOM 2205 O O . HIS A 1 266 ? 16.730 -13.665 -10.139 1.00 94.81 266 HIS A O 1
ATOM 2211 N N . VAL A 1 267 ? 15.825 -12.229 -11.607 1.00 95.06 267 VAL A N 1
ATOM 2212 C CA . VAL A 1 267 ? 14.641 -13.047 -11.913 1.00 95.06 267 VAL A CA 1
ATOM 2213 C C . VAL A 1 267 ? 14.554 -13.308 -13.415 1.00 95.06 267 VAL A C 1
ATOM 2215 O O . VAL A 1 267 ? 14.971 -12.480 -14.214 1.00 95.06 267 VAL A O 1
ATOM 2218 N N . SER A 1 268 ? 13.998 -14.447 -13.825 1.00 95.12 268 SER A N 1
ATOM 2219 C CA . SER A 1 268 ? 13.803 -14.765 -15.248 1.00 95.12 268 SER A CA 1
ATOM 2220 C C . SER A 1 268 ? 12.420 -14.325 -15.728 1.00 95.12 268 SER A C 1
ATOM 2222 O O . SER A 1 268 ? 11.412 -14.579 -15.065 1.00 95.12 268 SER A O 1
ATOM 2224 N N . SER A 1 269 ? 12.340 -13.728 -16.920 1.00 94.50 269 SER A N 1
ATOM 2225 C CA . SER A 1 269 ? 11.074 -13.321 -17.545 1.00 94.50 269 SER A CA 1
ATOM 2226 C C . SER A 1 269 ? 10.140 -14.515 -17.835 1.00 94.50 269 SER A C 1
ATOM 2228 O O . SER A 1 269 ? 8.911 -14.365 -17.808 1.00 94.50 269 SER A O 1
ATOM 2230 N N . LYS A 1 270 ? 10.718 -15.708 -18.070 1.00 92.81 270 LYS A N 1
ATOM 2231 C CA . LYS A 1 270 ? 10.003 -16.962 -18.372 1.00 92.81 270 LYS A CA 1
ATOM 2232 C C . LYS A 1 270 ? 9.163 -17.437 -17.190 1.00 92.81 270 LYS A C 1
ATOM 2234 O O . LYS A 1 270 ? 8.021 -17.843 -17.377 1.00 92.81 270 LYS A O 1
ATOM 2239 N N . ASN A 1 271 ? 9.713 -17.316 -15.982 1.00 91.38 271 ASN A N 1
ATOM 2240 C CA . ASN A 1 271 ? 9.089 -17.733 -14.724 1.00 91.38 271 ASN A CA 1
ATOM 2241 C C . ASN A 1 271 ? 8.857 -16.534 -13.797 1.00 91.38 271 ASN A C 1
ATOM 2243 O O . ASN A 1 271 ? 9.076 -16.624 -12.593 1.00 91.38 271 ASN A O 1
ATOM 2247 N N . PHE A 1 272 ? 8.449 -15.397 -14.364 1.00 92.44 272 PHE A N 1
ATOM 2248 C CA . PHE A 1 272 ? 8.337 -14.147 -13.621 1.00 92.44 272 PHE A CA 1
ATOM 2249 C C . PHE A 1 272 ? 7.365 -14.258 -12.430 1.00 92.44 272 PHE A C 1
ATOM 2251 O O . PHE A 1 272 ? 6.146 -14.334 -12.618 1.00 92.44 272 PHE A O 1
ATOM 2258 N N . ASP A 1 273 ? 7.899 -14.208 -11.205 1.00 91.00 273 ASP A N 1
ATOM 2259 C CA . ASP A 1 273 ? 7.123 -14.042 -9.976 1.00 91.00 273 ASP A CA 1
ATOM 2260 C C . ASP A 1 273 ? 7.201 -12.594 -9.486 1.00 91.00 273 ASP A C 1
ATOM 2262 O O . ASP A 1 273 ? 8.220 -12.115 -8.988 1.00 91.00 273 ASP A O 1
ATOM 2266 N N . PHE A 1 274 ? 6.066 -11.903 -9.567 1.00 90.75 274 PHE A N 1
ATOM 2267 C CA . PHE A 1 274 ? 5.935 -10.523 -9.116 1.00 90.75 274 PHE A CA 1
ATOM 2268 C C . PHE A 1 274 ? 6.282 -10.339 -7.630 1.00 90.75 274 PHE A C 1
ATOM 2270 O O . PHE A 1 274 ? 6.765 -9.275 -7.241 1.00 90.75 274 PHE A O 1
ATOM 2277 N N . LEU A 1 275 ? 6.033 -11.344 -6.778 1.00 87.69 275 LEU A N 1
ATOM 2278 C CA . LEU A 1 275 ? 6.348 -11.241 -5.350 1.00 87.69 275 LEU A CA 1
ATOM 2279 C C . LEU A 1 275 ? 7.859 -11.252 -5.103 1.00 87.69 275 LEU A C 1
ATOM 2281 O O . LEU A 1 275 ? 8.341 -10.481 -4.274 1.00 87.69 275 LEU A O 1
ATOM 2285 N N . GLU A 1 276 ? 8.582 -12.126 -5.795 1.00 90.75 276 GLU A N 1
ATOM 2286 C CA . GLU A 1 276 ? 10.039 -12.217 -5.722 1.00 90.75 276 GLU A CA 1
ATOM 2287 C C . GLU A 1 276 ? 10.695 -10.961 -6.298 1.00 90.75 276 GLU A C 1
ATOM 2289 O O . GLU A 1 276 ? 11.462 -10.306 -5.590 1.00 90.75 276 GLU A O 1
ATOM 2294 N N . PHE A 1 277 ? 10.279 -10.548 -7.503 1.00 93.75 277 PHE A N 1
ATOM 2295 C CA . PHE A 1 277 ? 10.674 -9.276 -8.114 1.00 93.75 277 PHE A CA 1
ATOM 2296 C C . PHE A 1 277 ? 10.511 -8.108 -7.133 1.00 93.75 277 PHE A C 1
ATOM 2298 O O . PHE A 1 277 ? 11.459 -7.373 -6.872 1.00 93.75 277 PHE A O 1
ATOM 2305 N N . SER A 1 278 ? 9.324 -7.968 -6.532 1.00 91.69 278 SER A N 1
ATOM 2306 C CA . SER A 1 278 ? 9.019 -6.837 -5.653 1.00 91.69 278 SER A CA 1
ATOM 2307 C C . SER A 1 278 ? 9.866 -6.833 -4.382 1.00 91.69 278 SER A C 1
ATOM 2309 O O . SER A 1 278 ? 10.214 -5.767 -3.890 1.00 91.69 278 SER A O 1
ATOM 2311 N N . LYS A 1 279 ? 10.186 -8.007 -3.825 1.00 88.44 279 LYS A N 1
ATOM 2312 C CA . LYS A 1 279 ? 11.042 -8.115 -2.635 1.00 88.44 279 LYS A CA 1
ATOM 2313 C C . LYS A 1 279 ? 12.449 -7.614 -2.927 1.00 88.44 279 LYS A C 1
ATOM 2315 O O . LYS A 1 279 ? 12.948 -6.774 -2.189 1.00 88.44 279 LYS A O 1
ATOM 2320 N N . ILE A 1 280 ? 13.047 -8.111 -4.007 1.00 93.25 280 ILE A N 1
ATOM 2321 C CA . ILE A 1 280 ? 14.406 -7.747 -4.408 1.00 93.25 280 ILE A CA 1
ATOM 2322 C C . ILE A 1 280 ? 14.445 -6.264 -4.795 1.00 93.25 280 ILE A C 1
ATOM 2324 O O . ILE A 1 280 ? 15.245 -5.511 -4.250 1.00 93.25 280 ILE A O 1
ATOM 2328 N N . PHE A 1 281 ? 13.522 -5.813 -5.649 1.00 93.62 281 PHE A N 1
ATOM 2329 C CA . PHE A 1 281 ? 13.467 -4.421 -6.092 1.00 93.62 281 PHE A CA 1
ATOM 2330 C C . PHE A 1 281 ? 13.259 -3.442 -4.927 1.00 93.62 281 PHE A C 1
ATOM 2332 O O . PHE A 1 281 ? 13.966 -2.446 -4.839 1.00 93.62 281 PHE A O 1
ATOM 2339 N N . MET A 1 282 ? 12.360 -3.733 -3.979 1.00 91.44 282 MET A N 1
ATOM 2340 C CA . MET A 1 282 ? 12.174 -2.875 -2.798 1.00 91.44 282 MET A CA 1
ATOM 2341 C C . MET A 1 282 ? 13.373 -2.900 -1.842 1.00 91.44 282 MET A C 1
ATOM 2343 O O . MET A 1 282 ? 13.593 -1.917 -1.142 1.00 91.44 282 MET A O 1
ATOM 2347 N N . GLN A 1 283 ? 14.124 -4.003 -1.783 1.00 91.75 283 GLN A N 1
ATOM 2348 C CA . GLN A 1 283 ? 15.297 -4.130 -0.917 1.00 91.75 283 GLN A CA 1
ATOM 2349 C C . GLN A 1 283 ? 16.527 -3.418 -1.492 1.00 91.75 283 GLN A C 1
ATOM 2351 O O . GLN A 1 283 ? 17.293 -2.828 -0.735 1.00 91.75 283 GLN A O 1
ATOM 2356 N N . TYR A 1 284 ? 16.732 -3.466 -2.806 1.00 95.06 284 TYR A N 1
ATOM 2357 C CA . TYR A 1 284 ? 17.960 -2.973 -3.435 1.00 95.06 284 TYR A CA 1
ATOM 2358 C C . TYR A 1 284 ? 17.764 -1.728 -4.313 1.00 95.06 284 TYR A C 1
ATOM 2360 O O . TYR A 1 284 ? 18.742 -1.086 -4.682 1.00 95.06 284 TYR A O 1
ATOM 2368 N N . GLY A 1 285 ? 16.529 -1.379 -4.681 1.00 94.12 285 GLY A N 1
ATOM 2369 C CA . GLY A 1 285 ? 16.216 -0.292 -5.620 1.00 94.12 285 GLY A CA 1
ATOM 2370 C C . GLY A 1 285 ? 16.518 -0.608 -7.092 1.00 94.12 285 GLY A C 1
ATOM 2371 O O . GLY A 1 285 ? 16.184 0.186 -7.963 1.00 94.12 285 GLY A O 1
ATOM 2372 N N . VAL A 1 286 ? 17.123 -1.765 -7.380 1.00 95.44 286 VAL A N 1
ATOM 2373 C CA . VAL A 1 286 ? 17.488 -2.240 -8.721 1.00 95.44 286 VAL A CA 1
ATOM 2374 C C . VAL A 1 286 ? 17.341 -3.761 -8.788 1.00 95.44 286 VAL A C 1
ATOM 2376 O O . VAL A 1 286 ? 17.477 -4.450 -7.775 1.00 95.44 286 VAL A O 1
ATOM 2379 N N . ILE A 1 287 ? 17.040 -4.296 -9.972 1.00 95.31 287 ILE A N 1
ATOM 2380 C CA . ILE A 1 287 ? 16.980 -5.738 -10.232 1.00 95.31 287 ILE A CA 1
ATOM 2381 C C . ILE A 1 287 ? 17.232 -6.018 -11.714 1.00 95.31 287 ILE A C 1
ATOM 2383 O O . ILE A 1 287 ? 16.765 -5.280 -12.578 1.00 95.31 287 ILE A O 1
ATOM 2387 N N . THR A 1 288 ? 17.930 -7.111 -12.017 1.00 95.56 288 THR A N 1
ATOM 2388 C CA . THR A 1 288 ? 18.079 -7.607 -13.390 1.00 95.56 288 THR A CA 1
ATOM 2389 C C . THR A 1 288 ? 17.003 -8.644 -13.698 1.00 95.56 288 THR A C 1
ATOM 2391 O O . THR A 1 288 ? 16.780 -9.571 -12.914 1.00 95.56 288 THR A O 1
ATOM 2394 N N . ILE A 1 289 ? 16.361 -8.512 -14.862 1.00 95.38 289 ILE A N 1
ATOM 2395 C CA . ILE A 1 289 ? 15.419 -9.507 -15.381 1.00 95.38 289 ILE A CA 1
ATOM 2396 C C . ILE A 1 289 ? 16.023 -10.166 -16.621 1.00 95.38 289 ILE A C 1
ATOM 2398 O O . ILE A 1 289 ? 16.244 -9.507 -17.632 1.00 95.38 289 ILE A O 1
ATOM 2402 N N . THR A 1 290 ? 16.303 -11.466 -16.542 1.00 95.12 290 THR A N 1
ATOM 2403 C CA . THR A 1 290 ? 16.922 -12.235 -17.632 1.00 95.12 290 THR A CA 1
ATOM 2404 C C . THR A 1 290 ? 15.875 -12.856 -18.555 1.00 95.12 290 THR A C 1
ATOM 2406 O O . THR A 1 290 ? 14.678 -12.846 -18.265 1.00 95.12 290 THR A O 1
ATOM 2409 N N . ASP A 1 291 ? 16.327 -13.432 -19.673 1.00 95.25 291 ASP A N 1
ATOM 2410 C CA . ASP A 1 291 ? 15.473 -14.105 -20.663 1.00 95.25 291 ASP A CA 1
ATOM 2411 C C . ASP A 1 291 ? 14.431 -13.186 -21.327 1.00 95.25 291 ASP A C 1
ATOM 2413 O O . ASP A 1 291 ? 13.356 -13.643 -21.717 1.00 95.25 291 ASP A O 1
ATOM 2417 N N . VAL A 1 292 ? 14.709 -11.888 -21.437 1.00 94.12 292 VAL A N 1
ATOM 2418 C CA . VAL A 1 292 ? 13.920 -10.957 -22.257 1.00 94.12 292 VAL A CA 1
ATOM 2419 C C . VAL A 1 292 ? 14.534 -10.919 -23.654 1.00 94.12 292 VAL A C 1
ATOM 2421 O O . VAL A 1 292 ? 15.756 -10.875 -23.784 1.00 94.12 292 VAL A O 1
ATOM 2424 N N . ASP A 1 293 ? 13.704 -10.974 -24.694 1.00 90.62 293 ASP A N 1
ATOM 2425 C CA . ASP A 1 293 ? 14.183 -10.848 -26.071 1.00 90.62 293 ASP A CA 1
ATOM 2426 C C . ASP A 1 293 ? 14.731 -9.433 -26.295 1.00 90.62 293 ASP A C 1
ATOM 2428 O O . ASP A 1 293 ? 13.986 -8.457 -26.240 1.00 90.62 293 ASP A O 1
ATOM 2432 N N . ALA A 1 294 ? 16.039 -9.332 -26.530 1.00 85.38 294 ALA A N 1
ATOM 2433 C CA . ALA A 1 294 ? 16.724 -8.059 -26.737 1.00 85.38 294 ALA A CA 1
ATOM 2434 C C . ALA A 1 294 ? 16.409 -7.413 -28.099 1.00 85.38 294 ALA A C 1
ATOM 2436 O O . ALA A 1 294 ? 16.739 -6.250 -28.309 1.00 85.38 294 ALA A O 1
ATOM 2437 N N . THR A 1 295 ? 15.803 -8.156 -29.029 1.00 83.94 295 THR A N 1
ATOM 2438 C CA . THR A 1 295 ? 15.514 -7.697 -30.396 1.00 83.94 295 THR A CA 1
ATOM 2439 C C . THR A 1 295 ? 14.058 -7.281 -30.606 1.00 83.94 295 THR A C 1
ATOM 2441 O O . THR A 1 295 ? 13.750 -6.638 -31.608 1.00 83.94 295 THR A O 1
ATOM 2444 N N . ASP A 1 296 ? 13.165 -7.602 -29.664 1.00 85.25 296 ASP A N 1
ATOM 2445 C CA . ASP A 1 296 ? 11.739 -7.273 -29.734 1.00 85.25 296 ASP A CA 1
ATOM 2446 C C . ASP A 1 296 ? 11.336 -6.309 -28.609 1.00 85.25 296 ASP A C 1
ATOM 2448 O O . ASP A 1 296 ? 11.126 -6.710 -27.463 1.00 85.25 296 ASP A O 1
ATOM 2452 N N . GLU A 1 297 ? 11.120 -5.033 -28.945 1.00 84.56 297 GLU A N 1
ATOM 2453 C CA . GLU A 1 297 ? 10.607 -4.019 -28.007 1.00 84.56 297 GLU A CA 1
ATOM 2454 C C . GLU A 1 297 ? 9.299 -4.445 -27.312 1.00 84.56 297 GLU A C 1
ATOM 2456 O O . GLU A 1 297 ? 9.028 -4.072 -26.164 1.00 84.56 297 GLU A O 1
ATOM 2461 N N . LYS A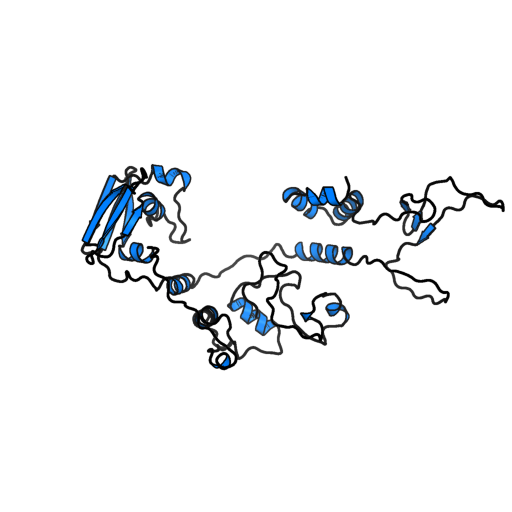 1 298 ? 8.481 -5.283 -27.968 1.00 89.62 298 LYS A N 1
ATOM 2462 C CA . LYS A 1 298 ? 7.222 -5.772 -27.399 1.00 89.62 298 LYS A CA 1
ATOM 2463 C C . LYS A 1 298 ? 7.475 -6.752 -26.261 1.00 89.62 298 LYS A C 1
ATOM 2465 O O . LYS A 1 298 ? 6.606 -6.879 -25.397 1.00 89.62 298 LYS A O 1
ATOM 2470 N N . ALA A 1 299 ? 8.616 -7.442 -26.234 1.00 91.31 299 ALA A N 1
ATOM 2471 C CA . ALA A 1 299 ? 8.984 -8.331 -25.139 1.00 91.31 299 ALA A CA 1
ATOM 2472 C C . ALA A 1 299 ? 9.228 -7.535 -23.849 1.00 91.31 299 ALA A C 1
ATOM 2474 O O . ALA A 1 299 ? 8.611 -7.841 -22.823 1.00 91.31 299 ALA A O 1
ATOM 2475 N N . THR A 1 300 ? 10.023 -6.463 -23.918 1.00 90.81 300 THR A N 1
ATOM 2476 C CA . THR A 1 300 ? 10.256 -5.546 -22.789 1.00 90.81 300 THR A CA 1
ATOM 2477 C C . THR A 1 300 ? 8.962 -4.872 -22.355 1.00 90.81 300 THR A C 1
ATOM 2479 O O . THR A 1 300 ? 8.613 -4.897 -21.176 1.00 90.81 300 THR A O 1
ATOM 2482 N N . ARG A 1 301 ? 8.163 -4.369 -23.303 1.00 91.50 301 ARG A N 1
ATOM 2483 C CA . ARG A 1 301 ? 6.862 -3.769 -22.987 1.00 91.50 301 ARG A CA 1
ATOM 2484 C C . ARG A 1 301 ? 5.930 -4.735 -22.245 1.00 91.50 301 ARG A C 1
ATOM 2486 O O . ARG A 1 301 ? 5.338 -4.352 -21.237 1.00 91.50 301 ARG A O 1
ATOM 2493 N N . LYS A 1 302 ? 5.808 -5.987 -22.704 1.00 91.06 302 LYS A N 1
ATOM 2494 C CA . LYS A 1 302 ? 4.993 -7.018 -22.030 1.00 91.06 302 LYS A CA 1
ATOM 2495 C C . LYS A 1 302 ? 5.490 -7.303 -20.615 1.00 91.06 302 LYS A C 1
ATOM 2497 O O . LYS A 1 302 ? 4.679 -7.581 -19.736 1.00 91.06 302 LYS A O 1
ATOM 2502 N N . LEU A 1 303 ? 6.803 -7.267 -20.387 1.00 92.19 303 LEU A N 1
ATOM 2503 C CA . LEU A 1 303 ? 7.371 -7.386 -19.047 1.00 92.19 303 LEU A CA 1
ATOM 2504 C C . LEU A 1 303 ? 6.984 -6.187 -18.170 1.00 92.19 303 LEU A C 1
ATOM 2506 O O . LEU A 1 303 ? 6.495 -6.397 -17.061 1.00 92.19 303 LEU A O 1
ATOM 2510 N N . CYS A 1 304 ? 7.108 -4.957 -18.676 1.00 92.25 304 CYS A N 1
ATOM 2511 C CA . CYS A 1 304 ? 6.677 -3.753 -17.960 1.00 92.25 304 CYS A CA 1
ATOM 2512 C C . CYS A 1 304 ? 5.193 -3.826 -17.577 1.00 92.25 304 CYS A C 1
ATOM 2514 O O . CYS A 1 304 ? 4.844 -3.580 -16.427 1.00 92.25 304 CYS A O 1
ATOM 2516 N N . GLU A 1 305 ? 4.328 -4.258 -18.498 1.00 91.56 305 GLU A N 1
ATOM 2517 C CA . GLU A 1 305 ? 2.886 -4.415 -18.262 1.00 91.56 305 GLU A CA 1
ATOM 2518 C C . GLU A 1 305 ? 2.556 -5.500 -17.211 1.00 91.56 305 GLU A C 1
ATOM 2520 O O . GLU A 1 305 ? 1.514 -5.419 -16.556 1.00 91.56 305 GLU A O 1
ATOM 2525 N N . LYS A 1 306 ? 3.442 -6.488 -16.984 1.00 90.25 306 LYS A N 1
ATOM 2526 C CA . LYS A 1 306 ? 3.331 -7.437 -15.853 1.00 90.25 306 LYS A CA 1
ATOM 2527 C C . LYS A 1 306 ? 3.701 -6.800 -14.510 1.00 90.25 306 LYS A C 1
ATOM 2529 O O . LYS A 1 306 ? 3.199 -7.250 -13.480 1.00 90.25 306 LYS A O 1
ATOM 2534 N N . ILE A 1 307 ? 4.589 -5.804 -14.508 1.00 91.31 307 ILE A N 1
ATOM 2535 C CA . ILE A 1 307 ? 5.019 -5.077 -13.304 1.00 91.31 307 ILE A CA 1
ATOM 2536 C C . ILE A 1 307 ? 3.965 -4.034 -12.915 1.00 91.31 307 ILE A C 1
ATOM 2538 O O . ILE A 1 307 ? 3.566 -3.945 -11.753 1.00 91.31 307 ILE A O 1
ATOM 2542 N N . GLY A 1 308 ? 3.482 -3.255 -13.882 1.00 89.69 308 GLY A N 1
ATOM 2543 C CA . GLY A 1 308 ? 2.505 -2.207 -13.637 1.00 89.69 308 GLY A CA 1
ATOM 2544 C C . GLY A 1 308 ? 2.084 -1.453 -14.898 1.00 89.69 308 GLY A C 1
ATOM 2545 O O . GLY A 1 308 ? 2.572 -1.718 -15.995 1.00 89.69 308 GLY A O 1
ATOM 2546 N N . PRO A 1 309 ? 1.149 -0.500 -14.761 1.00 89.38 309 PRO A N 1
ATOM 2547 C CA . PRO A 1 309 ? 0.775 0.362 -15.870 1.00 89.38 309 PRO A CA 1
ATOM 2548 C C . PRO A 1 309 ? 1.950 1.264 -16.258 1.00 89.38 309 PRO A C 1
ATOM 2550 O O . PRO A 1 309 ? 2.565 1.897 -15.401 1.00 89.38 309 PRO A O 1
ATOM 2553 N N . ILE A 1 310 ? 2.224 1.356 -17.558 1.00 90.12 310 ILE A N 1
ATOM 2554 C CA . ILE A 1 310 ? 3.275 2.230 -18.075 1.00 90.12 310 ILE A CA 1
ATOM 2555 C C . ILE A 1 310 ? 2.834 3.695 -17.955 1.00 90.12 310 ILE A C 1
ATOM 2557 O O . ILE A 1 310 ? 1.731 4.067 -18.369 1.00 90.12 310 ILE A O 1
ATOM 2561 N N . HIS A 1 311 ? 3.705 4.525 -17.381 1.00 88.31 311 HIS A N 1
ATOM 2562 C CA . HIS A 1 311 ? 3.492 5.961 -17.250 1.00 88.31 311 HIS A CA 1
ATOM 2563 C C . HIS A 1 311 ? 3.818 6.653 -18.579 1.00 88.31 311 HIS A C 1
ATOM 2565 O O . HIS A 1 311 ? 4.979 6.800 -18.945 1.00 88.31 311 HIS A O 1
ATOM 2571 N N . ASN A 1 312 ? 2.792 7.082 -19.314 1.00 87.75 312 ASN A N 1
ATOM 2572 C CA . ASN A 1 312 ? 2.978 7.763 -20.594 1.00 87.75 312 ASN A CA 1
ATOM 2573 C C . ASN A 1 312 ? 3.515 9.189 -20.387 1.00 87.75 312 ASN A C 1
ATOM 2575 O O . ASN A 1 312 ? 2.838 10.011 -19.770 1.00 87.75 312 ASN A O 1
ATOM 2579 N N . THR A 1 313 ? 4.659 9.506 -20.988 1.00 85.19 313 THR A N 1
ATOM 2580 C CA . THR A 1 313 ? 5.278 10.841 -20.955 1.00 85.19 313 THR A CA 1
ATOM 2581 C C . THR A 1 313 ? 5.070 11.570 -22.289 1.00 85.19 313 THR A C 1
ATOM 2583 O O . THR A 1 313 ? 4.397 11.062 -23.196 1.00 85.19 313 THR A O 1
ATOM 2586 N N . PHE A 1 314 ? 5.631 12.774 -22.444 1.00 82.25 314 PHE A N 1
ATOM 2587 C CA . PHE A 1 314 ? 5.661 13.438 -23.752 1.00 82.25 314 PHE A CA 1
ATOM 2588 C C . PHE A 1 314 ? 6.617 12.757 -24.750 1.00 82.25 314 PHE A C 1
ATOM 2590 O O . PHE A 1 314 ? 6.418 12.921 -25.950 1.00 82.25 314 PHE A O 1
ATOM 2597 N N . PHE A 1 315 ? 7.553 11.914 -24.287 1.00 80.12 315 PHE A N 1
ATOM 2598 C CA . PHE A 1 315 ? 8.340 11.013 -25.149 1.00 80.12 315 PHE A CA 1
ATOM 2599 C C . PHE A 1 315 ? 7.517 9.844 -25.698 1.00 80.12 315 PHE A C 1
ATOM 2601 O O . PHE A 1 315 ? 7.956 9.123 -26.592 1.00 80.12 315 PHE A O 1
ATOM 2608 N N . GLY A 1 316 ? 6.294 9.671 -25.195 1.00 81.50 316 GLY A N 1
ATOM 2609 C CA . GLY A 1 316 ? 5.350 8.670 -25.651 1.00 81.50 316 GLY A CA 1
ATOM 2610 C C . GLY A 1 316 ? 5.057 7.610 -24.600 1.00 81.50 316 GLY A C 1
ATOM 2611 O O . GLY A 1 316 ? 5.304 7.770 -23.406 1.00 81.50 316 GLY A O 1
ATOM 2612 N N . TYR A 1 317 ? 4.445 6.530 -25.077 1.00 81.56 317 TYR A N 1
ATOM 2613 C CA . TYR A 1 317 ? 3.993 5.435 -24.226 1.00 81.56 317 TYR A CA 1
ATOM 2614 C C . TYR A 1 317 ? 5.130 4.473 -23.881 1.00 81.56 317 TYR A C 1
ATOM 2616 O O . TYR A 1 317 ? 5.177 3.959 -22.777 1.00 81.56 317 TYR A O 1
ATOM 2624 N N . PHE A 1 318 ? 6.017 4.222 -24.840 1.00 83.56 318 PHE A N 1
ATOM 2625 C CA . PHE A 1 318 ? 7.192 3.365 -24.741 1.00 83.56 318 PHE A CA 1
ATOM 2626 C C . PHE A 1 318 ? 8.161 3.851 -25.825 1.00 83.56 318 PHE A C 1
ATOM 2628 O O . PHE A 1 318 ? 7.693 4.246 -26.898 1.00 83.56 318 PHE A O 1
ATOM 2635 N N . TRP A 1 319 ? 9.462 3.883 -25.555 1.00 76.94 319 TRP A N 1
ATOM 2636 C CA . TRP A 1 319 ? 10.460 4.374 -26.507 1.00 76.94 319 TRP A CA 1
ATOM 2637 C C . TRP A 1 319 ? 11.656 3.427 -26.576 1.00 76.94 319 TRP A C 1
ATOM 2639 O O . TRP A 1 319 ? 11.950 2.716 -25.619 1.00 76.94 319 TRP A O 1
ATOM 2649 N N . VAL A 1 320 ? 12.313 3.412 -27.734 1.00 72.06 320 VAL A N 1
ATOM 2650 C CA . VAL A 1 320 ? 13.491 2.593 -28.027 1.00 72.06 320 VAL A CA 1
ATOM 2651 C C . VAL A 1 320 ? 14.654 3.529 -28.321 1.00 72.06 320 VAL A C 1
ATOM 2653 O O . VAL A 1 320 ? 14.489 4.503 -29.055 1.00 72.06 320 VAL A O 1
ATOM 2656 N N . PHE A 1 321 ? 15.816 3.233 -27.744 1.00 67.19 321 PHE A N 1
ATOM 2657 C CA . PHE A 1 321 ? 17.068 3.913 -28.060 1.00 67.19 321 PHE A CA 1
ATOM 2658 C C . PHE A 1 321 ? 17.729 3.221 -29.256 1.00 67.19 321 PHE A C 1
ATOM 2660 O O . PHE A 1 321 ? 17.899 2.001 -29.246 1.00 67.19 321 PHE A O 1
ATOM 2667 N N . GLY A 1 322 ? 18.103 3.974 -30.292 1.00 58.72 322 GLY A N 1
ATOM 2668 C CA . GLY A 1 322 ? 18.783 3.403 -31.452 1.00 58.72 322 GLY A CA 1
ATOM 2669 C C . GLY A 1 322 ? 19.316 4.447 -32.427 1.00 58.72 322 GLY A C 1
ATOM 2670 O O . GLY A 1 322 ? 18.588 5.341 -32.845 1.00 58.72 322 GLY A O 1
ATOM 2671 N N . VAL A 1 323 ? 20.574 4.260 -32.838 1.00 49.16 323 VAL A N 1
ATOM 2672 C CA . VAL A 1 323 ? 21.307 5.101 -33.809 1.00 49.16 323 VAL A CA 1
ATOM 2673 C C . VAL A 1 323 ? 20.701 5.028 -35.226 1.00 49.16 323 VAL A C 1
ATOM 2675 O O . VAL A 1 323 ? 20.955 5.895 -36.046 1.00 49.16 323 VAL A O 1
ATOM 2678 N N . ASN A 1 324 ? 19.865 4.018 -35.502 1.00 45.66 324 ASN A N 1
ATOM 2679 C CA . ASN A 1 324 ? 19.192 3.788 -36.789 1.00 45.66 324 ASN A CA 1
ATOM 2680 C C . ASN A 1 324 ? 17.659 3.832 -36.660 1.00 45.66 324 ASN A C 1
ATOM 2682 O O . ASN A 1 324 ? 16.958 3.001 -37.237 1.00 45.66 324 ASN A O 1
ATOM 2686 N N . THR A 1 325 ? 17.125 4.745 -35.854 1.00 47.88 325 THR A N 1
ATOM 2687 C CA . THR A 1 325 ? 15.733 5.167 -36.062 1.00 47.88 325 THR A CA 1
ATOM 2688 C C . THR A 1 325 ? 15.798 6.319 -37.051 1.00 47.88 325 THR A C 1
ATOM 2690 O O . THR A 1 325 ? 16.614 7.213 -36.839 1.00 47.88 325 THR A O 1
ATOM 2693 N N . ASP A 1 326 ? 15.061 6.203 -38.165 1.00 48.00 326 ASP A N 1
ATOM 2694 C CA . ASP A 1 326 ? 15.095 7.116 -39.316 1.00 48.00 326 ASP A CA 1
ATOM 2695 C C . ASP A 1 326 ? 15.426 8.548 -38.872 1.00 48.00 326 ASP A C 1
ATOM 2697 O O . ASP A 1 326 ? 14.787 9.065 -37.954 1.00 48.00 326 ASP A O 1
ATOM 2701 N N . GLU A 1 327 ? 16.445 9.162 -39.484 1.00 46.84 327 GLU A N 1
ATOM 2702 C CA . GLU A 1 327 ? 16.980 10.487 -39.114 1.00 46.84 327 GLU A CA 1
ATOM 2703 C C . GLU A 1 327 ? 15.877 11.569 -39.007 1.00 46.84 327 GLU A C 1
ATOM 2705 O O . GLU A 1 327 ? 16.039 12.553 -38.295 1.00 46.84 327 GLU A O 1
ATOM 2710 N N . ASP A 1 328 ? 14.710 11.340 -39.620 1.00 48.47 328 ASP A N 1
ATOM 2711 C CA . ASP A 1 328 ? 13.516 12.187 -39.531 1.00 48.47 328 ASP A CA 1
ATOM 2712 C C . ASP A 1 328 ? 12.711 12.075 -38.205 1.00 48.47 328 ASP A C 1
ATOM 2714 O O . ASP A 1 328 ? 11.919 12.969 -37.909 1.00 48.47 328 ASP A O 1
ATOM 2718 N N . GLU A 1 329 ? 12.850 11.014 -37.392 1.00 48.28 329 GLU A N 1
ATOM 2719 C CA . GLU A 1 329 ? 12.139 10.862 -36.098 1.00 48.28 329 GLU A CA 1
ATOM 2720 C C . GLU A 1 329 ? 13.018 11.114 -34.858 1.00 48.28 329 GLU A C 1
ATOM 2722 O O . GLU A 1 329 ? 12.487 11.340 -33.760 1.00 48.28 329 GLU A O 1
ATOM 2727 N N . THR A 1 330 ? 14.343 11.073 -35.010 1.00 49.00 330 THR A N 1
ATOM 2728 C CA . THR A 1 330 ? 15.310 11.300 -33.922 1.00 49.00 330 THR A CA 1
ATOM 2729 C C . THR A 1 330 ? 15.652 12.774 -33.735 1.00 49.00 330 THR A C 1
ATOM 2731 O O . THR A 1 330 ? 15.784 13.211 -32.592 1.00 49.00 330 THR A O 1
ATOM 2734 N N . ASP A 1 331 ? 15.680 13.560 -34.814 1.00 47.09 331 ASP A N 1
ATOM 2735 C CA . ASP A 1 331 ? 16.023 14.993 -34.773 1.00 47.09 331 ASP A CA 1
ATOM 2736 C C . ASP A 1 331 ? 14.921 15.867 -34.122 1.00 47.09 331 ASP A C 1
ATOM 2738 O O . ASP A 1 331 ? 15.143 17.011 -33.722 1.00 47.09 331 ASP A O 1
ATOM 2742 N N . ASP A 1 332 ? 13.721 15.306 -33.923 1.00 51.34 332 ASP A N 1
ATOM 2743 C CA . ASP A 1 332 ? 12.599 15.966 -33.239 1.00 51.34 332 ASP A CA 1
ATOM 2744 C C . ASP A 1 332 ? 12.637 15.808 -31.701 1.00 51.34 332 ASP A C 1
ATOM 2746 O O . ASP A 1 332 ? 11.858 16.456 -30.988 1.00 51.34 332 ASP A O 1
ATOM 2750 N N . ARG A 1 333 ? 13.507 14.946 -31.148 1.00 58.97 333 ARG A N 1
ATOM 2751 C CA . ARG A 1 333 ? 13.606 14.708 -29.696 1.00 58.97 333 ARG A CA 1
ATOM 2752 C C . ARG A 1 333 ? 14.817 15.439 -29.126 1.00 58.97 333 ARG A C 1
ATOM 2754 O O . ARG A 1 333 ? 15.927 14.928 -29.129 1.00 58.97 333 ARG A O 1
ATOM 2761 N N . GLN A 1 334 ? 14.581 16.636 -28.590 1.00 66.69 334 GLN A N 1
ATOM 2762 C CA . GLN A 1 334 ? 15.604 17.460 -27.930 1.00 66.69 334 GLN A CA 1
ATOM 2763 C C . GLN A 1 334 ? 15.982 16.912 -26.542 1.00 66.69 334 GLN A C 1
ATOM 2765 O O . GLN A 1 334 ? 15.701 17.542 -25.524 1.00 66.69 334 GLN A O 1
ATOM 2770 N N . ASP A 1 335 ? 16.585 15.724 -26.494 1.00 73.62 335 ASP A N 1
ATOM 2771 C CA . ASP A 1 335 ? 17.068 15.097 -25.263 1.00 73.62 335 ASP A CA 1
ATOM 2772 C C . ASP A 1 335 ? 18.444 14.450 -25.498 1.00 73.62 335 ASP A C 1
ATOM 2774 O O . ASP A 1 335 ? 18.644 13.726 -26.476 1.00 73.62 335 ASP A O 1
ATOM 2778 N N . THR A 1 336 ? 19.400 14.730 -24.604 1.00 78.38 336 THR A N 1
ATOM 2779 C CA . THR A 1 336 ? 20.786 14.232 -24.670 1.00 78.38 336 THR A CA 1
ATOM 2780 C C . THR A 1 336 ? 20.852 12.703 -24.698 1.00 78.38 336 THR A C 1
ATOM 2782 O O . THR A 1 336 ? 21.797 12.150 -25.246 1.00 78.38 336 THR A O 1
ATOM 2785 N N . ALA A 1 337 ? 19.822 12.003 -24.210 1.00 79.31 337 ALA A N 1
ATOM 2786 C CA . ALA A 1 337 ? 19.722 10.549 -24.298 1.00 79.31 337 ALA A CA 1
ATOM 2787 C C . ALA A 1 337 ? 19.651 9.995 -25.737 1.00 79.31 337 ALA A C 1
ATOM 2789 O O . ALA A 1 337 ? 19.846 8.796 -25.933 1.00 79.31 337 ALA A O 1
ATOM 2790 N N . TYR A 1 338 ? 19.383 10.840 -26.740 1.00 74.19 338 TYR A N 1
ATOM 2791 C CA . TYR A 1 338 ? 19.390 10.466 -28.162 1.00 74.19 338 TYR A CA 1
ATOM 2792 C C . TYR A 1 338 ? 20.670 10.892 -28.900 1.00 74.19 338 TYR A C 1
ATOM 2794 O O . TYR A 1 338 ? 20.768 10.684 -30.108 1.00 74.19 338 TYR A O 1
ATOM 2802 N N . SER A 1 339 ? 21.654 11.475 -28.206 1.00 76.38 339 SER A N 1
ATOM 2803 C CA . SER A 1 339 ? 22.956 11.822 -28.783 1.00 76.38 339 SER A CA 1
ATOM 2804 C C . SER A 1 339 ? 24.026 10.775 -28.435 1.00 76.38 339 SER A C 1
ATOM 2806 O O . SER A 1 339 ? 23.788 9.830 -27.685 1.00 76.38 339 SER A O 1
ATOM 2808 N N . ASN A 1 340 ? 25.230 10.938 -28.990 1.00 80.44 340 ASN A N 1
ATOM 2809 C CA . ASN A 1 340 ? 26.404 10.131 -28.627 1.00 80.44 340 ASN A CA 1
ATOM 2810 C C . ASN A 1 340 ? 27.214 10.754 -27.473 1.00 80.44 340 ASN A C 1
ATOM 2812 O O . ASN A 1 340 ? 28.369 10.379 -27.259 1.00 80.44 340 ASN A O 1
ATOM 2816 N N . GLU A 1 341 ? 26.665 11.755 -26.783 1.00 84.69 341 GLU A N 1
ATOM 2817 C CA . GLU A 1 341 ? 27.337 12.402 -25.659 1.00 84.69 341 GLU A CA 1
ATOM 2818 C C . GLU A 1 341 ? 27.322 11.502 -24.418 1.00 84.69 341 GLU A C 1
ATOM 2820 O O . GLU A 1 341 ? 26.407 10.709 -24.198 1.00 84.69 341 GLU A O 1
ATOM 2825 N N . GLU A 1 342 ? 28.358 11.622 -23.589 1.00 87.38 342 GLU A N 1
ATOM 2826 C CA . GLU A 1 342 ? 28.409 10.919 -22.311 1.00 87.38 342 GLU A CA 1
ATOM 2827 C C . GLU A 1 342 ? 27.335 11.463 -21.364 1.00 87.38 342 GLU A C 1
ATOM 2829 O O . GLU A 1 342 ? 27.233 12.670 -21.138 1.00 87.38 342 GLU A O 1
ATOM 2834 N N . ILE A 1 343 ? 26.576 10.552 -20.756 1.00 86.81 343 ILE A N 1
ATOM 2835 C CA . ILE A 1 343 ? 25.559 10.888 -19.765 1.00 86.81 343 ILE A CA 1
ATOM 2836 C C . ILE A 1 343 ? 26.051 10.417 -18.397 1.00 86.81 343 ILE A C 1
ATOM 2838 O O . ILE A 1 343 ? 26.144 9.219 -18.129 1.00 86.81 343 ILE A O 1
ATOM 2842 N N . GLY A 1 344 ? 26.390 11.374 -17.531 1.00 91.94 344 GLY A N 1
ATOM 2843 C CA . GLY A 1 344 ? 26.816 11.103 -16.155 1.00 91.94 344 GLY A CA 1
ATOM 2844 C C . GLY A 1 344 ? 25.687 10.549 -15.278 1.00 91.94 344 GLY A C 1
ATOM 2845 O O . GLY A 1 344 ? 24.560 10.369 -15.726 1.00 91.94 344 GLY A O 1
ATOM 2846 N N . LEU A 1 345 ? 25.962 10.297 -13.994 1.00 92.69 345 LEU A N 1
ATOM 2847 C CA . LEU A 1 345 ? 24.939 9.833 -13.045 1.00 92.69 345 LEU A CA 1
ATOM 2848 C C . LEU A 1 345 ? 23.786 10.845 -12.933 1.00 92.69 345 LEU A C 1
ATOM 2850 O O . LEU A 1 345 ? 24.010 12.010 -12.605 1.00 92.69 345 LEU A O 1
ATOM 2854 N N . HIS A 1 346 ? 22.558 10.392 -13.172 1.00 92.62 346 HIS A N 1
ATOM 2855 C CA . HIS A 1 346 ? 21.358 11.227 -13.175 1.00 92.62 346 HIS A CA 1
ATOM 2856 C C . HIS A 1 346 ? 20.114 10.417 -12.788 1.00 92.62 346 HIS A C 1
ATOM 2858 O O . HIS A 1 346 ? 20.166 9.197 -12.653 1.00 92.62 346 HIS A O 1
ATOM 2864 N N . ASN A 1 347 ? 18.999 11.127 -12.611 1.00 92.31 347 ASN A N 1
ATOM 2865 C CA . ASN A 1 347 ? 17.664 10.548 -12.512 1.00 92.31 347 ASN A CA 1
ATOM 2866 C C . ASN A 1 347 ? 16.823 11.086 -13.674 1.00 92.31 347 ASN A C 1
ATOM 2868 O O . ASN A 1 347 ? 16.868 12.290 -13.947 1.00 92.31 347 ASN A O 1
ATOM 2872 N N . ASP A 1 348 ? 16.017 10.231 -14.296 1.00 90.12 348 ASP A N 1
ATOM 2873 C CA . ASP A 1 348 ? 15.170 10.629 -15.419 1.00 90.12 348 ASP A CA 1
ATOM 2874 C C . ASP A 1 348 ? 13.943 11.431 -14.989 1.00 90.12 348 ASP A C 1
ATOM 2876 O O . ASP A 1 348 ? 13.363 11.252 -13.913 1.00 90.12 348 ASP A O 1
ATOM 2880 N N . GLY A 1 349 ? 13.501 12.308 -15.891 1.00 88.25 349 GLY A N 1
ATOM 2881 C CA . GLY A 1 349 ? 12.217 12.981 -15.764 1.00 88.25 349 GLY A CA 1
ATOM 2882 C C . GLY A 1 349 ? 12.151 14.033 -14.661 1.00 88.25 349 GLY A C 1
ATOM 2883 O O . GLY A 1 349 ? 11.052 14.359 -14.233 1.00 88.25 349 GLY A O 1
ATOM 2884 N N . THR A 1 350 ? 13.276 14.593 -14.208 1.00 89.62 350 THR A N 1
ATOM 2885 C CA . THR A 1 350 ? 13.342 15.628 -13.148 1.00 89.62 350 THR A CA 1
ATOM 2886 C C . THR A 1 350 ? 12.591 16.925 -13.478 1.00 89.62 350 THR A C 1
ATOM 2888 O O . THR A 1 350 ? 12.320 17.726 -12.588 1.00 89.62 350 THR A O 1
ATOM 2891 N N . TYR A 1 351 ? 12.209 17.119 -14.741 1.00 87.75 351 TYR A N 1
ATOM 2892 C CA . TYR A 1 351 ? 11.320 18.186 -15.210 1.00 87.75 351 TYR A CA 1
ATOM 2893 C C . TYR A 1 351 ? 9.821 17.887 -15.005 1.00 87.75 351 TYR A C 1
ATOM 2895 O O . TYR A 1 351 ? 8.989 18.752 -15.273 1.00 87.75 351 TYR A O 1
ATOM 2903 N N . PHE A 1 352 ? 9.447 16.691 -14.538 1.00 87.44 352 PHE A N 1
ATOM 2904 C CA . PHE A 1 352 ? 8.078 16.371 -14.130 1.00 87.44 352 PHE A CA 1
ATOM 2905 C C . PHE A 1 352 ? 7.872 16.636 -12.637 1.00 87.44 352 PHE A C 1
ATOM 2907 O O . PHE A 1 352 ? 8.681 16.234 -11.808 1.00 87.44 352 PHE A O 1
ATOM 2914 N N . GLU A 1 353 ? 6.721 17.206 -12.268 1.00 89.12 353 GLU A N 1
ATOM 2915 C CA . GLU A 1 353 ? 6.299 17.267 -10.856 1.00 89.12 353 GLU A CA 1
ATOM 2916 C C . GLU A 1 353 ? 6.092 15.865 -10.262 1.00 89.12 353 GLU A C 1
ATOM 2918 O O . GLU A 1 353 ? 6.313 15.639 -9.073 1.00 89.12 353 GLU A O 1
ATOM 2923 N N . GLN A 1 354 ? 5.682 14.913 -11.105 1.00 87.62 354 GLN A N 1
ATOM 2924 C CA . GLN A 1 354 ? 5.560 13.505 -10.761 1.00 87.62 354 GLN A CA 1
ATOM 2925 C C . GLN A 1 354 ? 6.449 12.679 -11.690 1.00 87.62 354 GLN A C 1
ATOM 2927 O O . GLN A 1 354 ? 6.000 12.179 -12.723 1.00 87.62 354 GLN A O 1
ATOM 2932 N N . THR A 1 355 ? 7.722 12.558 -11.320 1.00 89.81 355 THR A N 1
ATOM 2933 C CA . THR A 1 355 ? 8.700 11.769 -12.073 1.00 89.81 355 THR A CA 1
ATOM 2934 C C . THR A 1 355 ? 8.329 10.278 -12.069 1.00 89.81 355 THR A C 1
ATOM 2936 O O . THR A 1 355 ? 7.656 9.798 -11.144 1.00 89.81 355 THR A O 1
ATOM 2939 N N . PRO A 1 356 ? 8.744 9.506 -13.089 1.00 88.88 356 PRO A N 1
ATOM 2940 C CA . PRO A 1 356 ? 8.619 8.054 -13.055 1.00 88.88 356 PRO A CA 1
ATOM 2941 C C . PRO A 1 356 ? 9.308 7.477 -11.810 1.00 88.88 356 PRO A C 1
ATOM 2943 O O . PRO A 1 356 ? 10.453 7.803 -11.514 1.00 88.88 356 PRO A O 1
ATOM 2946 N N . GLY A 1 357 ? 8.604 6.619 -11.067 1.00 90.38 357 GLY A N 1
ATOM 2947 C CA . GLY A 1 357 ? 9.163 5.963 -9.877 1.00 90.38 357 GLY A CA 1
ATOM 2948 C C . GLY A 1 357 ? 9.950 4.682 -10.177 1.00 90.38 357 GLY A C 1
ATOM 2949 O O . GLY A 1 357 ? 10.664 4.191 -9.311 1.00 90.38 357 GLY A O 1
ATOM 2950 N N . ILE A 1 358 ? 9.782 4.117 -11.375 1.00 92.00 358 ILE A N 1
ATOM 2951 C CA . ILE A 1 358 ? 10.482 2.925 -11.863 1.00 92.00 358 ILE A CA 1
ATOM 2952 C C . ILE A 1 358 ? 10.835 3.183 -13.325 1.00 92.00 358 ILE A C 1
ATOM 2954 O O . ILE A 1 358 ? 9.971 3.606 -14.097 1.00 92.00 358 ILE A O 1
ATOM 2958 N N . GLN A 1 359 ? 12.077 2.886 -13.682 1.00 91.69 359 GLN A N 1
ATOM 2959 C CA . GLN A 1 359 ? 12.584 2.867 -15.047 1.00 91.69 359 GLN A CA 1
ATOM 2960 C C . GLN A 1 359 ? 13.024 1.439 -15.371 1.00 91.69 359 GLN A C 1
ATOM 2962 O O . GLN A 1 359 ? 13.535 0.742 -14.491 1.00 91.69 359 GLN A O 1
ATOM 2967 N N . VAL A 1 360 ? 12.743 0.991 -16.595 1.00 89.19 360 VAL A N 1
ATOM 2968 C CA . VAL A 1 360 ? 13.057 -0.357 -17.090 1.00 89.19 360 VAL A CA 1
ATOM 2969 C C . VAL A 1 360 ? 13.918 -0.238 -18.326 1.00 89.19 360 VAL A C 1
ATOM 2971 O O . VAL A 1 360 ? 13.545 0.593 -19.185 1.00 89.19 360 VAL A O 1
#

pLDDT: mean 72.06, std 22.79, range [24.64, 98.12]

Radius of gyration: 34.27 Å; chains: 1; bounding box: 59×80×92 Å

Sequence (360 aa):
MNAIDELRYMNLQDLYEKMRLSNQEFDDWLESIGLLHAFQVCDFCGNHMKPDSHTWICHKRDFLLTAGGKEPKKVYWLGPSLKNHAFRTRTSSSVRTCGLNNLALWKKWISKRRSRMSVSCMGVKMKRLKFHNLIRNFSTYKNLKVSAIQLTTLQNTKHQCLNFEFEDPSKTLHIPLVWLRDHCRSPQSYNWETNQRKNNATNMFKFAKLKSYNLDKEQQNLRILWENGCESNFRIADLLNWAVIKEPAPSIYTLWDSSTLSKIPHVSSKNFDFLEFSKIFMQYGVITITDVDATDEKATRKLCEKIGPIHNTFFGYFWVFGVNTDEDETDDRQDTAYSNEEIGLHNDGTYFEQTPGIQV

Secondary structure (DSSP, 8-state):
--HHHHHHT--HHHHHHHHHS-HHHHHHHHHHTTSSS--PBPTTT-PBPEEETTEEE--------SSS----PPPEEE---SS-------------PPP--HHHHHHHHHHHHHT----------S-HHHHHHHHTTT-TTTTPPEEEEEEEE-TTSS-EEEEEEESSTT-EEEEEHHHHHHT--STTTEETTTTEE---GGGHHHH--EEEEEEETTTTEEEEEETTS-EEEEEHHHHHHH----S----------TTTGGGS--EESTT--HHHHHHHHHHHS---EES--TT-HHHHHHHHHHH-----BTTBSS----TTS-HHHHTT---GGGSSS---S--TTTTSSS--S---